Protein AF-A0A933NGF2-F1 (afdb_monomer_lite)

Structure (mmCIF, N/CA/C/O backbone):
data_AF-A0A933NGF2-F1
#
_entry.id   AF-A0A933NGF2-F1
#
loop_
_atom_site.group_PDB
_atom_site.id
_atom_site.type_symbol
_atom_site.label_atom_id
_atom_site.label_alt_id
_atom_site.label_comp_id
_atom_site.label_asym_id
_atom_site.label_entity_id
_atom_site.label_seq_id
_atom_site.pdbx_PDB_ins_code
_atom_site.Cartn_x
_atom_site.Cartn_y
_atom_site.Cartn_z
_atom_site.occupancy
_atom_site.B_iso_or_equiv
_atom_site.auth_seq_id
_atom_site.auth_comp_id
_atom_site.auth_asym_id
_atom_site.auth_atom_id
_atom_site.pdbx_PDB_model_num
ATOM 1 N N . MET A 1 1 ? -11.115 1.674 25.182 1.00 76.12 1 MET A N 1
ATOM 2 C CA . MET A 1 1 ? -12.013 1.273 24.083 1.00 76.12 1 MET A CA 1
ATOM 3 C C . MET A 1 1 ? -11.678 2.181 22.930 1.00 76.12 1 MET A C 1
ATOM 5 O O . MET A 1 1 ? -11.925 3.381 23.039 1.00 76.12 1 MET A O 1
ATOM 9 N N . GLY A 1 2 ? -10.988 1.639 21.933 1.00 92.00 2 GLY A N 1
ATOM 10 C CA . GLY A 1 2 ? -10.568 2.420 20.783 1.00 92.00 2 GLY A CA 1
ATOM 11 C C . GLY A 1 2 ? -11.716 2.719 19.823 1.00 92.00 2 GLY A C 1
ATOM 12 O O . GLY A 1 2 ? -12.845 2.251 19.996 1.00 92.00 2 GLY A O 1
ATOM 13 N N . SER A 1 3 ? -11.439 3.560 18.833 1.00 96.75 3 SER A N 1
ATOM 14 C CA . SER A 1 3 ? -12.417 3.937 17.813 1.00 96.75 3 SER A CA 1
ATOM 15 C C . SER A 1 3 ? -11.746 4.235 16.482 1.00 96.75 3 SER A C 1
ATOM 17 O O . SER A 1 3 ? -10.636 4.764 16.447 1.00 96.75 3 SER A O 1
ATOM 19 N N . VAL A 1 4 ? -12.448 3.936 15.388 1.00 98.06 4 VAL A N 1
ATOM 20 C CA . VAL A 1 4 ? -12.011 4.308 14.042 1.00 98.06 4 VAL A CA 1
ATOM 21 C C . VAL A 1 4 ? -12.396 5.753 13.756 1.00 98.06 4 VAL A C 1
ATOM 23 O O . VAL A 1 4 ? -13.539 6.156 13.978 1.00 98.06 4 VAL A O 1
ATOM 26 N N . ARG A 1 5 ? -11.457 6.510 13.195 1.00 96.62 5 ARG A N 1
ATOM 27 C CA . ARG A 1 5 ? -11.675 7.862 12.687 1.00 96.62 5 ARG A CA 1
ATOM 28 C C . ARG A 1 5 ? -11.092 8.027 11.292 1.00 96.62 5 ARG A C 1
ATOM 30 O O . ARG A 1 5 ? -10.117 7.376 10.932 1.00 96.62 5 ARG A O 1
ATOM 37 N N . GLU A 1 6 ? -11.680 8.931 10.527 1.00 96.69 6 GLU A N 1
ATOM 38 C CA . GLU A 1 6 ? -11.112 9.412 9.269 1.00 96.69 6 GLU A CA 1
ATOM 39 C C . GLU A 1 6 ? -10.030 10.460 9.557 1.00 96.69 6 GLU A C 1
ATOM 41 O O . GLU A 1 6 ? -10.268 11.376 10.344 1.00 96.69 6 GLU A O 1
ATOM 46 N N . ILE A 1 7 ? -8.866 10.318 8.922 1.00 94.25 7 ILE A N 1
ATOM 47 C CA . ILE A 1 7 ? -7.794 11.317 8.910 1.00 94.25 7 ILE A CA 1
ATOM 48 C C . ILE A 1 7 ? -8.146 12.379 7.869 1.00 94.25 7 ILE A C 1
ATOM 50 O O . ILE A 1 7 ? -8.316 12.064 6.690 1.00 94.25 7 ILE A O 1
ATOM 54 N N . ARG A 1 8 ? -8.238 13.638 8.295 1.00 90.12 8 ARG A N 1
ATOM 55 C CA . ARG A 1 8 ? -8.768 14.743 7.480 1.00 90.12 8 ARG A CA 1
ATOM 56 C C . ARG A 1 8 ? -7.700 15.658 6.907 1.00 90.12 8 ARG A C 1
ATOM 58 O O . ARG A 1 8 ? -7.969 16.378 5.946 1.00 90.12 8 ARG A O 1
ATOM 65 N N . ASP A 1 9 ? -6.508 15.660 7.492 1.00 89.94 9 ASP A N 1
ATOM 66 C CA . ASP A 1 9 ? -5.426 16.541 7.074 1.00 89.94 9 ASP A CA 1
ATOM 67 C C . ASP A 1 9 ? -4.030 15.948 7.317 1.00 89.94 9 ASP A C 1
ATOM 69 O O . ASP A 1 9 ? -3.853 14.898 7.941 1.00 89.94 9 ASP A O 1
ATOM 73 N N . LYS A 1 10 ? -3.017 16.648 6.792 1.00 88.81 10 LYS A N 1
ATOM 74 C CA . LYS A 1 10 ? -1.607 16.253 6.891 1.00 88.81 10 LYS A CA 1
ATOM 75 C C . LYS A 1 10 ? -1.091 16.216 8.336 1.00 88.81 10 LYS A C 1
ATOM 77 O O . LYS A 1 10 ? -0.201 15.423 8.617 1.00 88.81 10 LYS A O 1
ATOM 82 N N . ASN A 1 11 ? -1.624 17.031 9.249 1.00 91.50 11 ASN A N 1
ATOM 83 C CA . ASN A 1 11 ? -1.171 17.052 10.645 1.00 91.50 11 ASN A CA 1
ATOM 84 C C . ASN A 1 11 ? -1.693 15.833 11.410 1.00 91.50 11 ASN A C 1
ATOM 86 O O . ASN A 1 11 ? -0.963 15.238 12.203 1.00 91.50 11 ASN A O 1
ATOM 90 N N . GLU A 1 12 ? -2.950 15.456 11.175 1.00 93.50 12 GLU A N 1
ATOM 91 C CA . GLU A 1 12 ? -3.516 14.215 11.703 1.00 93.50 12 GLU A CA 1
ATOM 92 C C . GLU A 1 12 ? -2.765 12.995 11.157 1.00 93.50 12 GLU A C 1
ATOM 94 O O . GLU A 1 12 ? -2.440 12.086 11.925 1.00 93.50 12 GLU A O 1
ATOM 99 N N . LEU A 1 13 ? -2.418 13.008 9.864 1.00 92.19 13 LEU A N 1
ATOM 100 C CA . LEU A 1 13 ? -1.621 11.952 9.243 1.00 92.19 13 LEU A CA 1
ATOM 101 C C . LEU A 1 13 ? -0.219 11.842 9.852 1.00 92.19 13 LEU A C 1
ATOM 103 O O . LEU A 1 13 ? 0.184 10.744 10.226 1.00 92.19 13 LEU A O 1
ATOM 107 N N . ALA A 1 14 ? 0.498 12.962 9.982 1.00 92.88 14 ALA A N 1
ATOM 108 C CA . ALA A 1 14 ? 1.836 13.011 10.574 1.00 92.88 14 ALA A CA 1
ATOM 109 C C . ALA A 1 14 ? 1.836 12.485 12.017 1.00 92.88 14 ALA A C 1
ATOM 111 O O . ALA A 1 14 ? 2.685 11.687 12.407 1.00 92.88 14 ALA A O 1
ATOM 112 N N . ARG A 1 15 ? 0.822 12.854 12.813 1.00 94.44 15 ARG A N 1
ATOM 113 C CA . ARG A 1 15 ? 0.673 12.327 14.177 1.00 94.44 15 ARG A CA 1
ATOM 114 C C . ARG A 1 15 ? 0.478 10.811 14.184 1.00 94.44 15 ARG A C 1
ATOM 116 O O . ARG A 1 15 ? 1.165 10.125 14.933 1.00 94.44 15 ARG A O 1
ATOM 123 N N . ALA A 1 16 ? -0.435 10.301 13.355 1.00 94.88 16 ALA A N 1
ATOM 124 C CA . ALA A 1 16 ? -0.688 8.866 13.266 1.00 94.88 16 ALA A CA 1
ATOM 125 C C . ALA A 1 16 ? 0.563 8.098 12.809 1.00 94.88 16 ALA A C 1
ATOM 127 O O . ALA A 1 16 ? 0.872 7.049 13.367 1.00 94.88 16 ALA A O 1
ATOM 128 N N . LEU A 1 17 ? 1.309 8.648 11.845 1.00 93.06 17 LEU A N 1
ATOM 129 C CA . LEU A 1 17 ? 2.592 8.110 11.397 1.00 93.06 17 LEU A CA 1
ATOM 130 C C . LEU A 1 17 ? 3.610 8.025 12.530 1.00 93.06 17 LEU A C 1
ATOM 132 O O . LEU A 1 17 ? 4.216 6.975 12.716 1.00 93.06 17 LEU A O 1
ATOM 136 N N . GLY A 1 18 ? 3.770 9.095 13.308 1.00 94.19 18 GLY A N 1
ATOM 137 C CA . GLY A 1 18 ? 4.682 9.104 14.450 1.00 94.19 18 GLY A CA 1
ATOM 138 C C . GLY A 1 18 ? 4.334 8.042 15.497 1.00 94.19 18 GLY A C 1
ATOM 139 O O . GLY A 1 18 ? 5.219 7.319 15.955 1.00 94.19 18 GLY A O 1
ATOM 140 N N . ASP A 1 19 ? 3.049 7.904 15.843 1.00 95.81 19 ASP A N 1
ATOM 141 C CA . ASP A 1 19 ? 2.587 6.875 16.783 1.00 95.81 19 ASP A CA 1
ATOM 142 C C . ASP A 1 19 ? 2.855 5.455 16.257 1.00 95.81 19 ASP A C 1
ATOM 144 O O . ASP A 1 19 ? 3.394 4.618 16.982 1.00 95.81 19 ASP A O 1
ATOM 148 N N . LEU A 1 20 ? 2.534 5.189 14.988 1.00 95.00 20 LEU A N 1
ATOM 149 C CA . LEU A 1 20 ? 2.700 3.871 14.371 1.00 95.00 20 LEU A CA 1
ATOM 150 C C . LEU A 1 20 ? 4.171 3.503 14.164 1.00 95.00 20 LEU A C 1
ATOM 152 O O . LEU A 1 20 ? 4.557 2.369 14.429 1.00 95.00 20 LEU A O 1
ATOM 156 N N . ARG A 1 21 ? 5.024 4.452 13.768 1.00 92.50 21 ARG A N 1
ATOM 157 C CA . ARG A 1 21 ? 6.475 4.230 13.653 1.00 92.50 21 ARG A CA 1
ATOM 158 C C . ARG A 1 21 ? 7.079 3.812 14.991 1.00 92.50 21 ARG A C 1
ATOM 160 O O . ARG A 1 21 ? 7.831 2.840 15.042 1.00 92.50 21 ARG A O 1
ATOM 167 N N . ALA A 1 22 ? 6.682 4.478 16.076 1.00 92.94 22 ALA A N 1
ATOM 168 C CA . ALA A 1 22 ? 7.104 4.112 17.424 1.00 92.94 22 ALA A CA 1
ATOM 169 C C . ALA A 1 22 ? 6.548 2.748 17.872 1.00 92.94 22 ALA A C 1
ATOM 171 O O . ALA A 1 22 ? 7.267 1.961 18.479 1.00 92.94 22 ALA A O 1
ATOM 172 N N . ALA A 1 23 ? 5.280 2.452 17.578 1.00 93.88 23 ALA A N 1
ATOM 173 C CA . ALA A 1 23 ? 4.619 1.243 18.069 1.00 93.88 23 ALA A CA 1
ATOM 174 C C . ALA A 1 23 ? 4.942 -0.028 17.264 1.00 93.88 23 ALA A C 1
ATOM 176 O O . ALA A 1 23 ? 4.900 -1.125 17.817 1.00 93.88 23 ALA A O 1
ATOM 177 N N . VAL A 1 24 ? 5.228 0.109 15.967 1.00 94.69 24 VAL A N 1
ATOM 178 C CA . VAL A 1 24 ? 5.304 -1.016 15.022 1.00 94.69 24 VAL A CA 1
ATOM 179 C C . VAL A 1 24 ? 6.730 -1.274 14.543 1.00 94.69 24 VAL A C 1
ATOM 181 O O . VAL A 1 24 ? 7.151 -2.426 14.451 1.00 94.69 24 VAL A O 1
ATOM 184 N N . TYR A 1 25 ? 7.478 -0.214 14.233 1.00 91.44 25 TYR A N 1
ATOM 185 C CA . TYR A 1 25 ? 8.754 -0.323 13.521 1.00 91.44 25 TYR A CA 1
ATOM 186 C C . TYR A 1 25 ? 9.978 -0.052 14.400 1.00 91.44 25 TYR A C 1
ATOM 188 O O . TYR A 1 25 ? 11.102 -0.386 14.020 1.00 91.44 25 TYR A O 1
ATOM 196 N N . GLN A 1 26 ? 9.791 0.529 15.588 1.00 89.50 26 GLN A N 1
ATOM 197 C CA . GLN A 1 26 ? 10.893 0.829 16.494 1.00 89.50 26 GLN A CA 1
ATOM 198 C C . GLN A 1 26 ? 11.655 -0.447 16.882 1.00 89.50 26 GLN A C 1
ATOM 200 O O . GLN A 1 26 ? 11.142 -1.321 17.576 1.00 89.50 26 GLN A O 1
ATOM 205 N N . GLY A 1 27 ? 12.920 -0.525 16.462 1.00 85.81 27 GLY A N 1
ATOM 206 C CA . GLY A 1 27 ? 13.789 -1.671 16.740 1.00 85.81 27 GLY A CA 1
ATOM 207 C C . GLY A 1 27 ? 13.577 -2.874 15.818 1.00 85.81 27 GLY A C 1
ATOM 208 O O . GLY A 1 27 ? 14.213 -3.901 16.050 1.00 85.81 27 GLY A O 1
ATOM 209 N N . LEU A 1 28 ? 12.741 -2.758 14.777 1.00 88.94 28 LEU A N 1
ATOM 210 C CA . LEU A 1 28 ? 12.580 -3.795 13.761 1.00 88.94 28 LEU A CA 1
ATOM 211 C C . LEU A 1 28 ? 13.901 -3.960 12.980 1.00 88.94 28 LEU A C 1
ATOM 213 O O . LEU A 1 28 ? 14.345 -3.006 12.332 1.00 88.94 28 LEU A O 1
ATOM 217 N N . PRO A 1 29 ? 14.561 -5.134 13.030 1.00 86.94 29 PRO A N 1
ATOM 218 C CA . PRO A 1 29 ? 15.794 -5.359 12.281 1.00 86.94 29 PRO A CA 1
ATOM 219 C C . PRO A 1 29 ? 15.577 -5.162 10.778 1.00 86.94 29 PRO A C 1
ATOM 221 O O . PRO A 1 29 ? 14.522 -5.510 10.265 1.00 86.94 29 PRO A O 1
ATOM 224 N N . GLY A 1 30 ? 16.562 -4.597 10.074 1.00 83.00 30 GLY A N 1
ATOM 225 C CA . GLY A 1 30 ? 16.526 -4.423 8.611 1.00 83.00 30 GLY A CA 1
ATOM 226 C C . GLY A 1 30 ? 15.587 -3.326 8.090 1.00 83.00 30 GLY A C 1
ATOM 227 O O . GLY A 1 30 ? 15.678 -2.963 6.911 1.00 83.00 30 GLY A O 1
ATOM 228 N N . TRP A 1 31 ? 14.736 -2.764 8.951 1.00 86.12 31 TRP A N 1
ATOM 229 C CA . TRP A 1 31 ? 13.880 -1.639 8.608 1.00 86.12 31 TRP A CA 1
ATOM 230 C C . TRP A 1 31 ? 14.638 -0.316 8.689 1.00 86.12 31 TRP A C 1
ATOM 232 O O . TRP A 1 31 ? 15.358 -0.032 9.651 1.00 86.12 31 TRP A O 1
ATOM 242 N N . HIS A 1 32 ? 14.438 0.507 7.666 1.00 83.19 32 HIS A N 1
ATOM 243 C CA . HIS A 1 32 ? 14.945 1.866 7.601 1.00 83.19 32 HIS A CA 1
ATOM 244 C C . HIS A 1 32 ? 13.767 2.814 7.428 1.00 83.19 32 HIS A C 1
ATOM 246 O O . HIS A 1 32 ? 12.985 2.667 6.491 1.00 83.19 32 HIS A O 1
ATOM 252 N N . GLU A 1 33 ? 13.648 3.781 8.335 1.00 82.19 33 GLU A N 1
ATOM 253 C CA . GLU A 1 33 ? 12.556 4.747 8.305 1.00 82.19 33 GLU A CA 1
ATOM 254 C C . GLU A 1 33 ? 12.615 5.588 7.020 1.00 82.19 33 GLU A C 1
ATOM 256 O O . GLU A 1 33 ? 13.608 6.296 6.804 1.00 82.19 33 GLU A O 1
ATOM 261 N N . PRO A 1 34 ? 11.579 5.545 6.161 1.00 78.56 34 PRO A N 1
ATOM 262 C CA . PRO A 1 34 ? 11.530 6.418 5.005 1.00 78.56 34 PRO A CA 1
ATOM 263 C C . PRO A 1 34 ? 11.304 7.868 5.461 1.00 78.56 34 PRO A C 1
ATOM 265 O O . PRO A 1 34 ? 10.579 8.113 6.438 1.00 78.56 34 PRO A O 1
ATOM 268 N N . PRO A 1 35 ? 11.863 8.858 4.742 1.00 82.19 35 PRO A N 1
ATOM 269 C CA . PRO A 1 35 ? 11.578 10.258 5.016 1.00 82.19 35 PRO A CA 1
ATOM 270 C C . PRO A 1 35 ? 10.072 10.529 5.072 1.00 82.19 35 PRO A C 1
ATOM 272 O O . PRO A 1 35 ? 9.343 10.200 4.142 1.00 82.19 35 PRO A O 1
ATOM 275 N N . GLU A 1 36 ? 9.605 11.151 6.157 1.00 81.56 36 GLU A N 1
ATOM 276 C CA . GLU A 1 36 ? 8.173 11.379 6.414 1.00 81.56 36 GLU A CA 1
ATOM 277 C C . GLU A 1 36 ? 7.467 12.116 5.264 1.00 81.56 36 GLU A C 1
ATOM 279 O O . GLU A 1 36 ? 6.333 11.791 4.908 1.00 81.56 36 GLU A O 1
ATOM 284 N N . PHE A 1 37 ? 8.163 13.061 4.621 1.00 80.75 37 PHE A N 1
ATOM 285 C CA . PHE A 1 37 ? 7.617 13.822 3.498 1.00 80.75 37 PHE A CA 1
ATOM 286 C C . PHE A 1 37 ? 7.195 12.932 2.318 1.00 80.75 37 PHE A C 1
ATOM 288 O O . PHE A 1 37 ? 6.233 13.275 1.640 1.00 80.75 37 PHE A O 1
ATOM 295 N N . LEU A 1 38 ? 7.838 11.773 2.102 1.00 78.69 38 LEU A N 1
ATOM 296 C CA . LEU A 1 38 ? 7.459 10.853 1.022 1.00 78.69 38 LEU A CA 1
ATOM 297 C C . LEU A 1 38 ? 6.030 10.338 1.189 1.00 78.69 38 LEU A C 1
ATOM 299 O O . LEU A 1 38 ? 5.347 10.116 0.195 1.00 78.69 38 LEU A O 1
ATOM 303 N N . GLU A 1 39 ? 5.569 10.161 2.426 1.00 78.88 39 GLU A N 1
ATOM 304 C CA . GLU A 1 39 ? 4.204 9.723 2.712 1.00 78.88 39 GLU A CA 1
ATOM 305 C C . GLU A 1 39 ? 3.233 10.907 2.793 1.00 78.88 39 GLU A C 1
ATOM 307 O O . GLU A 1 39 ? 2.125 10.846 2.256 1.00 78.88 39 GLU A O 1
ATOM 312 N N . LEU A 1 40 ? 3.647 12.012 3.425 1.00 82.62 40 LEU A N 1
ATOM 313 C CA . LEU A 1 40 ? 2.798 13.195 3.596 1.00 82.62 40 LEU A CA 1
ATOM 314 C C . LEU A 1 40 ? 2.499 13.919 2.278 1.00 82.62 40 LEU A C 1
ATOM 316 O O . LEU A 1 40 ? 1.379 14.405 2.094 1.00 82.62 40 LEU A O 1
ATOM 320 N N . ASP A 1 41 ? 3.460 14.002 1.357 1.00 78.81 41 ASP A N 1
ATOM 321 C CA . ASP A 1 41 ? 3.259 14.662 0.062 1.00 78.81 41 ASP A CA 1
ATOM 322 C C . ASP A 1 41 ? 2.275 13.890 -0.815 1.00 78.81 41 ASP A C 1
ATOM 324 O O . ASP A 1 41 ? 1.474 14.495 -1.525 1.00 78.81 41 ASP A O 1
ATOM 328 N N . ARG A 1 42 ? 2.236 12.562 -0.681 1.00 71.75 42 ARG A N 1
ATOM 329 C CA . ARG A 1 42 ? 1.304 11.699 -1.419 1.00 71.75 42 ARG A CA 1
ATOM 330 C C . ARG A 1 42 ? -0.124 11.751 -0.894 1.00 71.75 42 ARG A C 1
ATOM 332 O O . ARG A 1 42 ? -1.057 11.437 -1.628 1.00 71.75 42 ARG A O 1
ATOM 339 N N . PHE A 1 43 ? -0.317 12.185 0.349 1.00 73.31 43 PHE A N 1
ATOM 340 C CA . PHE A 1 43 ? -1.643 12.513 0.876 1.00 73.31 43 PHE A CA 1
ATOM 341 C C . PHE A 1 43 ? -2.191 13.828 0.291 1.00 73.31 43 PHE A C 1
ATOM 343 O O . PHE A 1 43 ? -3.382 14.119 0.403 1.00 73.31 43 PHE A O 1
ATOM 350 N N . ASP A 1 44 ? -1.345 14.639 -0.354 1.00 70.12 44 ASP A N 1
ATOM 351 C CA . ASP A 1 44 ? -1.773 15.869 -1.009 1.00 70.12 44 ASP A CA 1
ATOM 352 C C . ASP A 1 44 ? -2.449 15.592 -2.355 1.00 70.12 44 ASP A C 1
ATOM 354 O O . ASP A 1 44 ? -1.812 15.529 -3.411 1.00 70.12 44 ASP A O 1
ATOM 358 N N . LEU A 1 45 ? -3.781 15.513 -2.317 1.00 57.06 45 LEU A N 1
ATOM 359 C CA . LEU A 1 45 ? -4.636 15.350 -3.496 1.00 57.06 45 LEU A CA 1
ATOM 360 C C . LEU A 1 45 ? -4.381 16.396 -4.600 1.00 57.06 45 LEU A C 1
ATOM 362 O O . LEU A 1 45 ? -4.810 16.187 -5.732 1.00 57.06 45 LEU A O 1
ATOM 366 N N . LYS A 1 46 ? -3.748 17.539 -4.290 1.00 57.28 46 LYS A N 1
ATOM 367 C CA . LYS A 1 46 ? -3.494 18.607 -5.271 1.00 57.28 46 LYS A CA 1
ATOM 368 C C . LYS A 1 46 ? -2.214 18.417 -6.078 1.00 57.28 46 LYS A C 1
ATOM 370 O O . LYS A 1 46 ? -2.124 18.988 -7.161 1.00 57.28 46 LYS A O 1
ATOM 375 N N . HIS A 1 47 ? -1.234 17.686 -5.554 1.00 65.00 47 HIS A N 1
ATOM 376 C CA . HIS A 1 47 ? 0.100 17.606 -6.157 1.00 65.00 47 HIS A CA 1
ATOM 377 C C . HIS A 1 47 ? 0.414 16.227 -6.733 1.00 65.00 47 HIS A C 1
ATOM 379 O O . HIS A 1 47 ? 1.188 16.144 -7.684 1.00 65.00 47 HIS A O 1
ATOM 385 N N . GLU A 1 48 ? -0.208 15.170 -6.210 1.00 73.94 48 GLU A N 1
ATOM 386 C CA . GLU A 1 48 ? 0.050 13.801 -6.643 1.00 73.94 48 GLU A CA 1
ATOM 387 C C . GLU A 1 48 ? -0.902 13.382 -7.793 1.00 73.94 48 GLU A C 1
ATOM 389 O O . GLU A 1 48 ? -2.114 13.258 -7.568 1.00 73.94 48 GLU A O 1
ATOM 394 N N . PRO A 1 49 ? -0.393 13.152 -9.028 1.00 77.75 49 PRO A N 1
ATOM 395 C CA . PRO A 1 49 ? -1.220 12.874 -10.211 1.00 77.75 49 PRO A CA 1
ATOM 396 C C . PRO A 1 49 ? -2.128 11.652 -10.078 1.00 77.75 49 PRO A C 1
ATOM 398 O O . PRO A 1 49 ? -3.167 11.580 -10.738 1.00 77.75 49 PRO A O 1
ATOM 401 N N . PHE A 1 50 ? -1.771 10.693 -9.217 1.00 80.44 50 PHE A N 1
ATOM 402 C CA . PHE A 1 50 ? -2.605 9.529 -8.920 1.00 80.44 50 PHE A CA 1
ATOM 403 C C . PHE A 1 50 ? -4.063 9.909 -8.589 1.00 80.44 50 PHE A C 1
ATOM 405 O O . PHE A 1 50 ? -5.004 9.270 -9.077 1.00 80.44 50 PHE A O 1
ATOM 412 N N . TRP A 1 51 ? -4.261 10.993 -7.833 1.00 84.25 51 TRP A N 1
ATOM 413 C CA . TRP A 1 51 ? -5.572 11.449 -7.363 1.00 84.25 51 TRP A CA 1
ATOM 414 C C . TRP A 1 51 ? -6.402 12.197 -8.408 1.00 84.25 51 TRP A C 1
ATOM 416 O O . TRP A 1 51 ? -7.574 12.490 -8.163 1.00 84.25 51 TRP A O 1
ATOM 426 N N . GLU A 1 52 ? -5.862 12.482 -9.595 1.00 85.00 52 GLU A N 1
ATOM 427 C CA . GLU A 1 52 ? -6.654 13.055 -10.689 1.00 85.00 52 GLU A CA 1
ATOM 428 C C . GLU A 1 52 ? -7.801 12.096 -11.057 1.00 85.00 52 GLU A C 1
ATOM 430 O O . GLU A 1 52 ? -8.968 12.500 -11.101 1.00 85.00 52 GLU A O 1
ATOM 435 N N . ASN A 1 53 ? -7.488 10.800 -11.167 1.00 87.19 53 ASN A N 1
ATOM 436 C CA . ASN A 1 53 ? -8.419 9.747 -11.588 1.00 87.19 53 ASN A CA 1
ATOM 437 C C . ASN A 1 53 ? -8.921 8.847 -10.445 1.00 87.19 53 ASN A C 1
ATOM 439 O O . ASN A 1 53 ? -9.794 8.006 -10.669 1.00 87.19 53 ASN A O 1
ATOM 443 N N . HIS A 1 54 ? -8.411 9.033 -9.228 1.00 90.69 54 HIS A N 1
ATOM 444 C CA . HIS A 1 54 ? -8.776 8.244 -8.050 1.00 90.69 54 HIS A CA 1
ATOM 445 C C . HIS A 1 54 ? -9.302 9.128 -6.925 1.00 90.69 54 HIS A C 1
ATOM 447 O O . HIS A 1 54 ? -8.946 10.298 -6.810 1.00 90.69 54 HIS A O 1
ATOM 453 N N . GLU A 1 55 ? -10.148 8.561 -6.080 1.00 91.56 55 GLU A N 1
ATOM 454 C CA . GLU A 1 55 ? -10.499 9.127 -4.781 1.00 91.56 55 GLU A CA 1
ATOM 455 C C . GLU A 1 55 ? -10.093 8.147 -3.684 1.00 91.56 55 GLU A C 1
ATOM 457 O O . GLU A 1 55 ? -10.004 6.939 -3.923 1.00 91.56 55 GLU A O 1
ATOM 462 N N . GLY A 1 56 ? -9.831 8.663 -2.488 1.00 92.56 56 GLY A N 1
ATOM 463 C CA . GLY A 1 56 ? -9.393 7.852 -1.366 1.00 92.56 56 GLY A CA 1
ATOM 464 C C . GLY A 1 56 ? -9.683 8.496 -0.025 1.00 92.56 56 GLY A C 1
ATOM 465 O O . GLY A 1 56 ? -10.026 9.674 0.062 1.00 92.56 56 GLY A O 1
ATOM 466 N N . VAL A 1 57 ? -9.551 7.684 1.014 1.00 94.12 57 VAL A N 1
ATOM 467 C CA . VAL A 1 57 ? -9.730 8.059 2.413 1.00 94.12 57 VAL A CA 1
ATOM 468 C C . VAL A 1 57 ? -8.704 7.313 3.252 1.00 94.12 57 VAL A C 1
ATOM 470 O O . VAL A 1 57 ? -8.398 6.154 2.968 1.00 94.12 57 VAL A O 1
ATOM 473 N N . THR A 1 58 ? -8.198 7.949 4.303 1.00 95.38 58 THR A N 1
ATOM 474 C CA . THR A 1 58 ? -7.366 7.272 5.298 1.00 95.38 58 THR A CA 1
ATOM 475 C C . THR A 1 58 ? -8.129 7.166 6.606 1.00 95.38 58 THR A C 1
ATOM 477 O O . THR A 1 58 ? -8.647 8.158 7.114 1.00 95.38 58 THR A O 1
ATOM 480 N N . PHE A 1 59 ? -8.183 5.963 7.164 1.00 97.88 59 PHE A N 1
ATOM 481 C CA . PHE A 1 59 ? -8.734 5.693 8.485 1.00 97.88 59 PHE A CA 1
ATOM 482 C C . PHE A 1 59 ? -7.611 5.376 9.463 1.00 97.88 59 PHE A C 1
ATOM 484 O O . PHE A 1 59 ? -6.641 4.723 9.088 1.00 97.88 59 PHE A O 1
ATOM 491 N N . ALA A 1 60 ? -7.775 5.782 10.719 1.00 98.25 60 ALA A N 1
ATOM 492 C CA . ALA A 1 60 ? -6.943 5.355 11.835 1.00 98.25 60 ALA A CA 1
ATOM 493 C C . ALA A 1 60 ? -7.821 4.764 12.937 1.00 98.25 60 ALA A C 1
ATOM 495 O O . ALA A 1 60 ? -8.908 5.281 13.201 1.00 98.25 60 ALA A O 1
ATOM 496 N N . PHE A 1 61 ? -7.347 3.715 13.599 1.00 98.50 61 PHE A N 1
ATOM 497 C CA . PHE A 1 61 ? -7.899 3.277 14.872 1.00 98.50 61 PHE A CA 1
ATOM 498 C C . PHE A 1 61 ? -7.083 3.911 15.989 1.00 98.50 61 PHE A C 1
ATOM 500 O O . PHE A 1 61 ? -5.859 3.774 16.023 1.00 98.50 61 PHE A O 1
ATOM 507 N N . GLU A 1 62 ? -7.764 4.624 16.878 1.00 97.19 62 GLU A N 1
ATOM 508 C CA . GLU A 1 62 ? -7.131 5.277 18.012 1.00 97.19 62 GLU A CA 1
ATOM 509 C C . GLU A 1 62 ? -7.531 4.635 19.322 1.00 97.19 62 GLU A C 1
ATOM 511 O O . GLU A 1 62 ? -8.720 4.488 19.614 1.00 97.19 62 GLU A O 1
ATOM 516 N N . GLU A 1 63 ? -6.534 4.362 20.153 1.00 94.44 63 GLU A N 1
ATOM 517 C CA . GLU A 1 63 ? -6.723 3.978 21.538 1.00 94.44 63 GLU A CA 1
ATOM 518 C C . GLU A 1 63 ? -5.869 4.868 22.446 1.00 94.44 63 GLU A C 1
ATOM 520 O O . GLU A 1 63 ? -4.702 5.138 22.176 1.00 94.44 63 GLU A O 1
ATOM 525 N N . ASN A 1 64 ? -6.471 5.377 23.527 1.00 91.94 64 ASN A N 1
ATOM 526 C CA . ASN A 1 64 ? -5.808 6.271 24.486 1.00 91.94 64 ASN A CA 1
ATOM 527 C C . ASN A 1 64 ? -5.141 7.502 23.833 1.00 91.94 64 ASN A C 1
ATOM 529 O O . ASN A 1 64 ? -4.113 7.988 24.303 1.00 91.94 64 ASN A O 1
ATOM 533 N N . GLY A 1 65 ? -5.741 8.014 22.752 1.00 91.38 65 GLY A N 1
ATOM 534 C CA . GLY A 1 65 ? -5.257 9.187 22.020 1.00 91.38 65 GLY A CA 1
ATOM 535 C C . GLY A 1 65 ? -4.052 8.931 21.111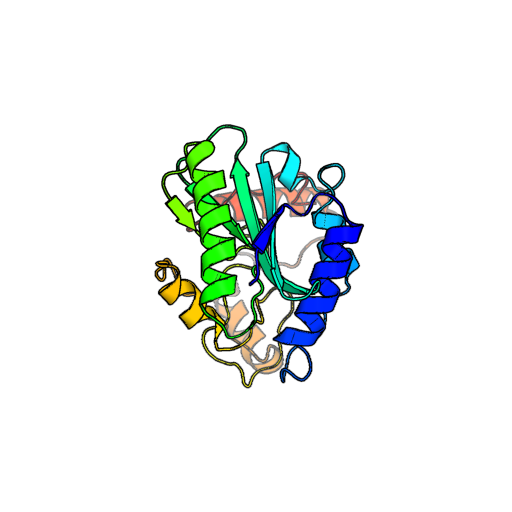 1.00 91.38 65 GLY A C 1
ATOM 536 O O . GLY A 1 65 ? -3.444 9.903 20.667 1.00 91.38 65 GLY A O 1
ATOM 537 N N . ARG A 1 66 ? -3.706 7.664 20.852 1.00 95.81 66 ARG A N 1
ATOM 538 C CA . ARG A 1 66 ? -2.643 7.256 19.925 1.00 95.81 66 ARG A CA 1
ATOM 539 C C . ARG A 1 66 ? -3.192 6.368 18.824 1.00 95.81 66 ARG A C 1
ATOM 541 O O . ARG A 1 66 ? -4.059 5.534 19.085 1.00 95.81 66 ARG A O 1
ATOM 548 N N . ALA A 1 67 ? -2.662 6.514 17.615 1.00 97.75 67 ALA A N 1
ATOM 549 C CA . ALA A 1 67 ? -2.990 5.606 16.522 1.00 97.75 67 ALA A CA 1
ATOM 550 C C . ALA A 1 67 ? -2.312 4.242 16.731 1.00 97.75 67 ALA A C 1
ATOM 552 O O . ALA A 1 67 ? -1.101 4.174 16.932 1.00 97.75 67 ALA A O 1
ATOM 553 N N . THR A 1 68 ? -3.084 3.156 16.664 1.00 97.88 68 THR A N 1
ATOM 554 C CA . THR A 1 68 ? -2.566 1.775 16.747 1.00 97.88 68 THR A CA 1
ATOM 555 C C . THR A 1 68 ? -2.791 0.975 15.467 1.00 97.88 68 THR A C 1
ATOM 557 O O . THR A 1 68 ? -2.155 -0.058 15.279 1.00 97.88 68 THR A O 1
ATOM 560 N N . ALA A 1 69 ? -3.621 1.477 14.551 1.00 98.25 69 ALA A N 1
ATOM 561 C CA . ALA A 1 69 ? -3.665 1.022 13.167 1.00 98.25 69 ALA A CA 1
ATOM 562 C C . ALA A 1 69 ? -4.060 2.158 12.218 1.00 98.25 69 ALA A C 1
ATOM 564 O O . ALA A 1 69 ? -4.750 3.096 12.626 1.00 98.25 69 ALA A O 1
ATOM 565 N N . ARG A 1 70 ? -3.688 2.056 10.940 1.00 96.81 70 ARG A N 1
ATOM 566 C CA . ARG A 1 70 ? -4.248 2.869 9.856 1.00 96.81 70 ARG A CA 1
ATOM 567 C C . ARG A 1 70 ? -4.415 2.064 8.574 1.00 96.81 70 ARG A C 1
ATOM 569 O O . ARG A 1 70 ? -3.751 1.054 8.364 1.00 96.81 70 ARG A O 1
ATOM 576 N N . VAL A 1 71 ? -5.254 2.574 7.681 1.00 97.38 71 VAL A N 1
ATOM 577 C CA . VAL A 1 71 ? -5.318 2.120 6.291 1.00 97.38 71 VAL A CA 1
ATOM 578 C C . VAL A 1 71 ? -5.777 3.251 5.382 1.00 97.38 71 VAL A C 1
ATOM 580 O O . VAL A 1 71 ? -6.656 4.029 5.754 1.00 97.38 71 VAL A O 1
ATOM 583 N N . THR A 1 72 ? -5.238 3.311 4.171 1.00 95.12 72 THR A N 1
ATOM 584 C CA . THR A 1 72 ? -5.775 4.143 3.093 1.00 95.12 72 THR A CA 1
ATOM 585 C C . THR A 1 72 ? -6.566 3.271 2.126 1.00 95.12 72 THR A C 1
ATOM 587 O O . THR A 1 72 ? -6.030 2.314 1.573 1.00 95.12 72 THR A O 1
ATOM 590 N N . ALA A 1 73 ? -7.838 3.595 1.908 1.00 96.19 73 ALA A N 1
ATOM 591 C CA . ALA A 1 73 ? -8.695 2.973 0.902 1.00 96.19 73 ALA A CA 1
ATOM 592 C C . ALA A 1 73 ? -8.845 3.907 -0.298 1.00 96.19 73 ALA A C 1
ATOM 594 O O . ALA A 1 73 ? -8.980 5.115 -0.116 1.00 96.19 73 ALA A O 1
ATOM 595 N N . PHE A 1 74 ? -8.830 3.370 -1.516 1.00 94.31 74 PHE A N 1
ATOM 596 C CA . PHE A 1 74 ? -8.946 4.175 -2.729 1.00 94.31 74 PHE A CA 1
ATOM 597 C C . PHE A 1 74 ? -9.516 3.390 -3.914 1.00 94.31 74 PHE A C 1
ATOM 599 O O . PHE A 1 74 ? -9.365 2.171 -4.025 1.00 94.31 74 PHE A O 1
ATOM 606 N N . CYS A 1 75 ? -10.183 4.095 -4.825 1.00 94.81 75 CYS A N 1
ATOM 607 C CA . CYS A 1 75 ? -10.762 3.527 -6.043 1.00 94.81 75 CYS A CA 1
ATOM 608 C C . CYS A 1 75 ? -10.812 4.560 -7.178 1.00 94.81 75 CYS A C 1
ATOM 610 O O . CYS A 1 75 ? -10.622 5.757 -6.965 1.00 94.81 75 CYS A O 1
ATOM 612 N N . ALA A 1 76 ? -11.051 4.093 -8.406 1.00 92.94 76 ALA A N 1
ATOM 613 C CA . ALA A 1 76 ? -11.152 4.969 -9.570 1.00 92.94 76 ALA A CA 1
ATOM 614 C C . ALA A 1 76 ? -12.452 5.793 -9.525 1.00 92.94 76 ALA A C 1
ATOM 616 O O . ALA A 1 76 ? -13.528 5.232 -9.315 1.00 92.94 76 ALA A O 1
ATOM 617 N N . LYS A 1 77 ? -12.375 7.101 -9.808 1.00 91.56 77 LYS A N 1
ATOM 618 C CA . LYS A 1 77 ? -13.545 8.007 -9.850 1.00 91.56 77 LYS A CA 1
ATOM 619 C C . LYS A 1 77 ? -14.550 7.641 -10.942 1.00 91.56 77 LYS A C 1
ATOM 621 O O . LYS A 1 77 ? -15.736 7.917 -10.810 1.00 91.56 77 LYS A O 1
ATOM 626 N N . ALA A 1 78 ? -14.081 7.014 -12.021 1.00 91.06 78 ALA A N 1
ATOM 627 C CA . ALA A 1 78 ? -14.935 6.524 -13.103 1.00 91.06 78 ALA A CA 1
ATOM 628 C C . ALA A 1 78 ? -15.815 5.322 -12.691 1.00 91.06 78 ALA A C 1
ATOM 630 O O . ALA A 1 78 ? -16.652 4.884 -13.478 1.00 91.06 78 ALA A O 1
ATOM 631 N N . GLY A 1 79 ? -15.636 4.799 -11.472 1.00 90.06 79 GLY A N 1
ATOM 632 C CA . GLY A 1 79 ? -16.264 3.575 -10.993 1.00 90.06 79 GLY A CA 1
ATOM 633 C C . GLY A 1 79 ? -15.438 2.337 -11.342 1.00 90.06 79 GLY A C 1
ATOM 634 O O . GLY A 1 79 ? -14.833 2.238 -12.408 1.00 90.06 79 GLY A O 1
ATOM 635 N N . SER A 1 80 ? -15.390 1.382 -10.416 1.00 91.12 80 SER A N 1
ATOM 636 C CA . SER A 1 80 ? -14.668 0.118 -10.575 1.00 91.12 80 SER A CA 1
ATOM 637 C C . SER A 1 80 ? -15.262 -0.930 -9.639 1.00 91.12 80 SER A C 1
ATOM 639 O O . SER A 1 80 ? -15.555 -0.632 -8.482 1.00 91.12 80 SER A O 1
ATOM 641 N N . GLU A 1 81 ? -15.387 -2.178 -10.099 1.00 94.56 81 GLU A N 1
ATOM 642 C CA . GLU A 1 81 ? -15.721 -3.289 -9.197 1.00 94.56 81 GLU A CA 1
ATOM 643 C C . GLU A 1 81 ? -14.585 -3.588 -8.206 1.00 94.56 81 GLU A C 1
ATOM 645 O O . GLU A 1 81 ? -14.827 -4.178 -7.152 1.00 94.56 81 GLU A O 1
ATOM 650 N N . LEU A 1 82 ? -13.355 -3.179 -8.525 1.00 94.12 82 LEU A N 1
ATOM 651 C CA . LEU A 1 82 ? -12.182 -3.325 -7.674 1.00 94.12 82 LEU A CA 1
ATOM 652 C C . LEU A 1 82 ? -11.860 -2.009 -6.963 1.00 94.12 82 LEU A C 1
ATOM 654 O O . LEU A 1 82 ? -11.526 -1.010 -7.605 1.00 94.12 82 LEU A O 1
ATOM 658 N N . GLY A 1 83 ? -11.910 -2.056 -5.638 1.00 96.25 83 GLY A N 1
ATOM 659 C CA . GLY A 1 83 ? -11.301 -1.094 -4.736 1.00 96.25 83 GLY A CA 1
ATOM 660 C C . GLY A 1 83 ? -9.940 -1.586 -4.256 1.00 96.25 83 GLY A C 1
ATOM 661 O O . GLY A 1 83 ? -9.665 -2.788 -4.260 1.00 96.25 83 GLY A O 1
ATOM 662 N N . ARG A 1 84 ? -9.083 -0.666 -3.827 1.00 95.81 84 ARG A N 1
ATOM 663 C CA . ARG A 1 84 ? -7.765 -0.993 -3.287 1.00 95.81 84 ARG A CA 1
ATOM 664 C C . ARG A 1 84 ? -7.594 -0.442 -1.884 1.00 95.81 84 ARG A C 1
ATOM 666 O O . ARG A 1 84 ? -8.237 0.538 -1.508 1.00 95.81 84 ARG A O 1
ATOM 673 N N . PHE A 1 85 ? -6.718 -1.085 -1.127 1.00 96.50 85 PHE A N 1
ATOM 674 C CA . PHE A 1 85 ? -6.229 -0.562 0.138 1.00 96.50 85 PHE A CA 1
ATOM 675 C C . PHE A 1 85 ? -4.706 -0.584 0.174 1.00 96.50 85 PHE A C 1
ATOM 677 O O . PHE A 1 85 ? -4.054 -1.326 -0.562 1.00 96.50 85 PHE A O 1
ATOM 684 N N . GLY A 1 86 ? -4.144 0.257 1.025 1.00 94.06 86 GLY A N 1
ATOM 685 C CA . GLY A 1 86 ? -2.733 0.575 1.031 1.00 94.06 86 GLY A CA 1
ATOM 686 C C . GLY A 1 86 ? -2.313 1.322 2.276 1.00 94.06 86 GLY A C 1
ATOM 687 O O . GLY A 1 86 ? -3.160 1.632 3.116 1.00 94.06 86 GLY A O 1
ATOM 688 N N . LEU A 1 87 ? -1.010 1.603 2.377 1.00 90.88 87 LEU A N 1
ATOM 689 C CA . LEU A 1 87 ? -0.421 2.331 3.512 1.00 90.88 87 LEU A CA 1
ATOM 690 C C . LEU A 1 87 ? -0.925 1.793 4.861 1.00 90.88 87 LEU A C 1
ATOM 692 O O . LEU A 1 87 ? -1.284 2.550 5.766 1.00 90.88 87 LEU A O 1
ATOM 696 N N . PHE A 1 88 ? -1.061 0.468 4.919 1.00 95.12 88 PHE A N 1
ATOM 697 C CA . PHE A 1 88 ? -1.631 -0.236 6.049 1.00 95.12 88 PHE A CA 1
ATOM 698 C C . PHE A 1 88 ? -0.565 -0.377 7.118 1.00 95.12 88 PHE A C 1
ATOM 700 O O . PHE A 1 88 ? 0.497 -0.932 6.848 1.00 95.12 88 PHE A O 1
ATOM 707 N N . ASP A 1 89 ? -0.895 0.067 8.324 1.00 95.88 89 ASP A N 1
ATOM 708 C CA . ASP A 1 89 ? -0.060 -0.140 9.491 1.00 95.88 89 ASP A CA 1
ATOM 709 C C . ASP A 1 89 ? -0.896 -0.621 10.663 1.00 95.88 89 ASP A C 1
ATOM 711 O O . ASP A 1 89 ? -2.027 -0.170 10.834 1.00 95.88 89 ASP A O 1
ATOM 715 N N . SER A 1 90 ? -0.360 -1.527 11.477 1.00 97.69 90 SER A N 1
ATOM 716 C CA . SER A 1 90 ? -1.046 -1.992 12.681 1.00 97.69 90 SER A CA 1
ATOM 717 C C . SER A 1 90 ? -0.077 -2.598 13.684 1.00 97.69 90 SER A C 1
ATOM 719 O O . SER A 1 90 ? 0.825 -3.362 13.328 1.00 97.69 90 SER A O 1
ATOM 721 N N . VAL A 1 91 ? -0.322 -2.327 14.964 1.00 97.38 91 VAL A N 1
ATOM 722 C CA . VAL A 1 91 ? 0.233 -3.138 16.055 1.00 97.38 91 VAL A CA 1
ATOM 723 C C . VAL A 1 91 ? -0.198 -4.601 15.902 1.00 97.38 91 VAL A C 1
ATOM 725 O O . VAL A 1 91 ? -1.166 -4.885 15.191 1.00 97.38 91 VAL A O 1
ATOM 728 N N . ASP A 1 92 ? 0.518 -5.521 16.553 1.00 97.12 92 ASP A N 1
ATOM 729 C CA . ASP A 1 92 ? 0.212 -6.962 16.568 1.00 97.12 92 ASP A CA 1
ATOM 730 C C . ASP A 1 92 ? -1.031 -7.274 17.424 1.00 97.12 92 ASP A C 1
ATOM 732 O O . ASP A 1 92 ? -0.970 -7.914 18.471 1.00 97.12 92 ASP A O 1
ATOM 736 N N . ASP A 1 93 ? -2.168 -6.728 16.992 1.00 97.38 93 ASP A N 1
ATOM 737 C CA . ASP A 1 93 ? -3.493 -6.922 17.563 1.00 97.38 93 ASP A CA 1
ATOM 738 C C . ASP A 1 93 ? -4.525 -7.006 16.418 1.00 97.38 93 ASP A C 1
ATOM 740 O O . ASP A 1 93 ? -4.636 -6.079 15.602 1.00 97.38 93 ASP A O 1
ATOM 744 N N . PRO A 1 94 ? -5.299 -8.104 16.319 1.00 97.69 94 PRO A N 1
ATOM 745 C CA . PRO A 1 94 ? -6.349 -8.246 15.316 1.00 97.69 94 PRO A CA 1
ATOM 746 C C . PRO A 1 94 ? -7.463 -7.193 15.383 1.00 97.69 94 PRO A C 1
ATOM 748 O O . PRO A 1 94 ? -8.117 -6.959 14.363 1.00 97.69 94 PRO A O 1
ATOM 751 N N . GLU A 1 95 ? -7.742 -6.596 16.545 1.00 97.56 95 GLU A N 1
ATOM 752 C CA . GLU A 1 95 ? -8.887 -5.694 16.724 1.00 97.56 95 GLU A CA 1
ATOM 753 C C . GLU A 1 95 ? -8.718 -4.354 15.979 1.00 97.56 95 GLU A C 1
ATOM 755 O O . GLU A 1 95 ? -9.559 -4.076 15.110 1.00 97.56 95 GLU A O 1
ATOM 760 N N . PRO A 1 96 ? -7.627 -3.583 16.172 1.00 98.00 96 PRO A N 1
ATOM 761 C CA . PRO A 1 96 ? -7.358 -2.372 15.396 1.00 98.00 96 PRO A CA 1
ATOM 762 C C . PRO A 1 96 ? -7.297 -2.630 13.886 1.00 98.00 96 PRO A C 1
ATOM 764 O O . PRO A 1 96 ? -7.919 -1.902 13.106 1.00 98.00 96 PRO A O 1
ATOM 767 N N . ALA A 1 97 ? -6.607 -3.700 13.469 1.00 98.31 97 ALA A N 1
ATOM 768 C CA . ALA A 1 97 ? -6.466 -4.078 12.063 1.00 98.31 97 ALA A CA 1
ATOM 769 C C . ALA A 1 97 ? -7.827 -4.352 11.408 1.00 98.31 97 ALA A C 1
ATOM 771 O O . ALA A 1 97 ? -8.156 -3.787 10.361 1.00 98.31 97 ALA A O 1
ATOM 772 N N . ARG A 1 98 ? -8.659 -5.183 12.051 1.00 98.38 98 ARG A N 1
ATOM 773 C CA . ARG A 1 98 ? -10.011 -5.498 11.573 1.00 98.38 98 ARG A CA 1
ATOM 774 C C . ARG A 1 98 ? -10.886 -4.251 11.513 1.00 98.38 98 ARG A C 1
ATOM 776 O O . ARG A 1 98 ? -11.668 -4.111 10.574 1.00 98.38 98 ARG A O 1
ATOM 783 N N . ALA A 1 99 ? -10.767 -3.356 12.490 1.00 98.44 99 ALA A N 1
ATOM 784 C CA . ALA A 1 99 ? -11.571 -2.146 12.554 1.00 98.44 99 ALA A CA 1
ATOM 785 C C . ALA A 1 99 ? -11.273 -1.195 11.381 1.00 98.44 99 ALA A C 1
ATOM 787 O O . ALA A 1 99 ? -12.202 -0.775 10.685 1.00 98.44 99 ALA A O 1
ATOM 788 N N . VAL A 1 100 ? -9.995 -0.903 11.102 1.00 98.69 100 VAL A N 1
ATOM 789 C CA . VAL A 1 100 ? -9.627 -0.015 9.983 1.00 98.69 100 VAL A CA 1
ATOM 790 C C . VAL A 1 100 ? -9.916 -0.653 8.622 1.00 98.69 100 VAL A C 1
ATOM 792 O O . VAL A 1 100 ? -10.459 0.014 7.741 1.00 98.69 100 VAL A O 1
ATOM 795 N N . LEU A 1 101 ? -9.648 -1.955 8.454 1.00 98.69 101 LEU A N 1
ATOM 796 C CA . LEU A 1 101 ? -9.944 -2.681 7.211 1.00 98.69 101 LEU A CA 1
ATOM 797 C C . LEU A 1 101 ? -11.452 -2.801 6.959 1.00 98.69 101 LEU A C 1
ATOM 799 O O . LEU A 1 101 ? -11.896 -2.693 5.817 1.00 98.69 101 LEU A O 1
ATOM 803 N N . GLY A 1 102 ? -12.254 -2.961 8.013 1.00 98.62 102 GLY A N 1
ATOM 804 C CA . GLY A 1 102 ? -13.712 -2.929 7.924 1.00 98.62 102 GLY A CA 1
ATOM 805 C C . GLY A 1 102 ? -14.237 -1.564 7.472 1.00 98.62 102 GLY A C 1
ATOM 806 O O . GLY A 1 102 ? -15.109 -1.499 6.604 1.00 98.62 102 GLY A O 1
ATOM 807 N N . ALA A 1 103 ? -13.672 -0.472 7.996 1.00 98.69 103 ALA A N 1
ATOM 808 C CA . ALA A 1 103 ? -14.012 0.883 7.561 1.00 98.69 103 ALA A CA 1
ATOM 809 C C . ALA A 1 103 ? -13.626 1.136 6.093 1.00 98.69 103 ALA A C 1
ATOM 811 O O . ALA A 1 103 ? -14.436 1.662 5.327 1.00 98.69 103 ALA A O 1
ATOM 812 N N . ALA A 1 104 ? -12.439 0.685 5.674 1.00 98.56 104 ALA A N 1
ATOM 813 C CA . ALA A 1 104 ? -12.007 0.716 4.277 1.00 98.56 104 ALA A CA 1
ATOM 814 C C . ALA A 1 104 ? -12.970 -0.047 3.356 1.00 98.56 104 ALA A C 1
ATOM 816 O O . ALA A 1 104 ? -13.444 0.502 2.361 1.00 98.56 104 ALA A O 1
ATOM 817 N N . ALA A 1 105 ? -13.314 -1.287 3.713 1.00 98.56 105 ALA A N 1
ATOM 818 C CA . ALA A 1 105 ? -14.234 -2.113 2.940 1.00 98.56 105 ALA A CA 1
ATOM 819 C C . ALA A 1 105 ? -15.625 -1.469 2.819 1.00 98.56 105 ALA A C 1
ATOM 821 O O . ALA A 1 105 ? -16.192 -1.439 1.727 1.00 98.56 105 ALA A O 1
ATOM 822 N N . ALA A 1 106 ? -16.158 -0.900 3.905 1.00 98.50 106 ALA A N 1
ATOM 823 C CA . ALA A 1 106 ? -17.441 -0.198 3.890 1.00 98.50 106 ALA A CA 1
ATOM 824 C C . ALA A 1 106 ? -17.410 1.053 2.995 1.00 98.50 106 ALA A C 1
ATOM 826 O O . ALA A 1 106 ? -18.339 1.287 2.219 1.00 98.50 106 ALA A O 1
ATOM 827 N N . TRP A 1 107 ? -16.327 1.834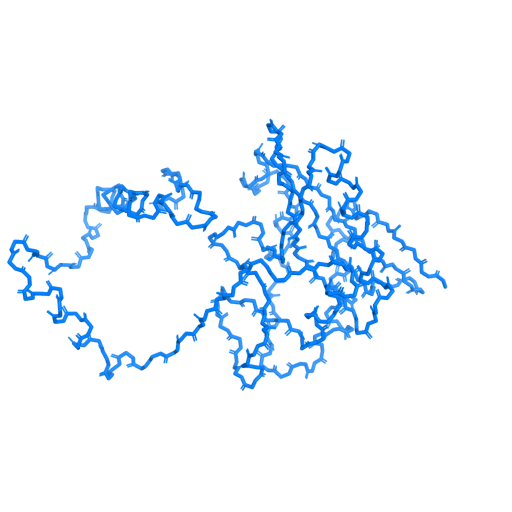 3.058 1.00 98.25 107 TRP A N 1
ATOM 828 C CA . TRP A 1 107 ? -16.147 3.024 2.226 1.00 98.25 107 TRP A CA 1
ATOM 829 C C . TRP A 1 107 ? -16.054 2.690 0.731 1.00 98.25 107 TRP A C 1
ATOM 831 O O . TRP A 1 107 ? -16.640 3.397 -0.095 1.00 98.25 107 TRP A O 1
ATOM 841 N N . LEU A 1 108 ? -15.365 1.596 0.388 1.00 98.44 108 LEU A N 1
ATOM 842 C CA . LEU A 1 108 ? -15.262 1.081 -0.980 1.00 98.44 108 LEU A CA 1
ATOM 843 C C . LEU A 1 108 ? -16.602 0.526 -1.479 1.00 98.44 108 LEU A C 1
ATOM 845 O O . LEU A 1 108 ? -17.015 0.817 -2.602 1.00 98.44 108 LEU A O 1
ATOM 849 N N . ALA A 1 109 ? -17.322 -0.225 -0.642 1.00 98.12 109 ALA A N 1
ATOM 850 C CA . ALA A 1 109 ? -18.637 -0.765 -0.985 1.00 98.12 109 ALA A CA 1
ATOM 851 C C . ALA A 1 109 ? -19.658 0.346 -1.284 1.00 98.12 109 ALA A C 1
ATOM 853 O O . ALA A 1 109 ? -20.421 0.243 -2.245 1.00 98.12 109 ALA A O 1
ATOM 854 N N . ALA A 1 110 ? -19.623 1.449 -0.526 1.00 97.88 110 ALA A N 1
ATOM 855 C CA . ALA A 1 110 ? -20.459 2.626 -0.777 1.00 97.88 110 ALA A CA 1
ATOM 856 C C . ALA A 1 110 ? -20.202 3.288 -2.149 1.00 97.88 110 ALA A C 1
ATOM 858 O O . ALA A 1 110 ? -21.049 4.032 -2.637 1.00 97.88 110 ALA A O 1
ATOM 859 N N . ARG A 1 111 ? -19.061 2.993 -2.787 1.00 97.56 111 ARG A N 1
ATOM 860 C CA . ARG A 1 111 ? -18.668 3.469 -4.127 1.00 97.56 111 ARG A CA 1
ATOM 861 C C . ARG A 1 111 ? -18.857 2.426 -5.225 1.00 97.56 111 ARG A C 1
ATOM 863 O O . ARG A 1 111 ? -18.415 2.619 -6.353 1.00 97.56 111 ARG A O 1
ATOM 870 N N . GLY A 1 112 ? -19.529 1.320 -4.913 1.00 97.06 112 GLY A N 1
ATOM 871 C CA . GLY A 1 112 ? -19.836 0.266 -5.876 1.00 97.06 112 GLY A CA 1
ATOM 872 C C . GLY A 1 112 ? -18.715 -0.752 -6.084 1.00 97.06 112 GLY A C 1
ATOM 873 O O . GLY A 1 112 ? -18.873 -1.648 -6.916 1.00 97.06 112 GLY A O 1
ATOM 874 N N . CYS A 1 113 ? -17.618 -0.679 -5.324 1.00 98.06 113 CYS A N 1
ATOM 875 C CA . CYS A 1 113 ? -16.606 -1.728 -5.347 1.00 98.06 113 CYS A CA 1
ATOM 876 C C . CYS A 1 113 ? -17.157 -3.008 -4.700 1.00 98.06 113 CYS A C 1
ATOM 878 O O . CYS A 1 113 ? -17.763 -2.983 -3.631 1.00 98.06 113 CYS A O 1
ATOM 880 N N . ARG A 1 114 ? -16.920 -4.147 -5.348 1.00 97.12 114 ARG A N 1
ATOM 881 C CA . ARG A 1 114 ? -17.331 -5.490 -4.905 1.00 97.12 114 ARG A CA 1
ATOM 882 C C . ARG A 1 114 ? -16.164 -6.319 -4.383 1.00 97.12 114 ARG A C 1
ATOM 884 O O . ARG A 1 114 ? -16.373 -7.349 -3.750 1.00 97.12 114 ARG A O 1
ATOM 891 N N . ARG A 1 115 ? -14.937 -5.894 -4.683 1.00 96.25 115 ARG A N 1
ATOM 892 C CA . ARG A 1 115 ? -13.691 -6.534 -4.265 1.00 96.25 115 ARG A CA 1
ATOM 893 C C . ARG A 1 115 ? -12.743 -5.477 -3.722 1.00 96.25 115 ARG A C 1
ATOM 895 O O . ARG A 1 115 ? -12.726 -4.355 -4.220 1.00 96.25 115 ARG A O 1
ATOM 902 N N . MET A 1 116 ? -11.952 -5.863 -2.730 1.00 97.25 116 MET A N 1
ATOM 903 C CA . MET A 1 116 ? -10.889 -5.051 -2.152 1.00 97.25 116 MET A CA 1
ATOM 904 C C . MET A 1 116 ? -9.573 -5.824 -2.264 1.00 97.25 116 MET A C 1
ATOM 906 O O . MET A 1 116 ? -9.535 -7.007 -1.932 1.00 97.25 116 MET A O 1
ATOM 910 N N . GLU A 1 117 ? -8.517 -5.177 -2.755 1.00 95.81 117 GLU A N 1
ATOM 911 C CA . GLU A 1 117 ? -7.196 -5.791 -2.943 1.00 95.81 117 GLU A CA 1
ATOM 912 C C . GLU A 1 117 ? -6.074 -4.881 -2.436 1.00 95.81 117 GLU A C 1
ATOM 914 O O . GLU A 1 117 ? -6.162 -3.657 -2.525 1.00 95.81 117 GLU A O 1
ATOM 919 N N . GLY A 1 118 ? -5.019 -5.480 -1.893 1.00 95.25 118 GLY A N 1
ATOM 920 C CA . GLY A 1 118 ? -3.887 -4.766 -1.319 1.00 95.25 118 GLY A CA 1
ATOM 921 C C . GLY A 1 118 ? -3.032 -5.654 -0.415 1.00 95.25 118 GLY A C 1
ATOM 922 O O . GLY A 1 118 ? -3.274 -6.864 -0.352 1.00 95.25 118 GLY A O 1
ATOM 923 N N . PRO A 1 119 ? -2.051 -5.065 0.286 1.00 94.62 119 PRO A N 1
ATOM 924 C CA . PRO A 1 119 ? -1.779 -3.628 0.335 1.00 94.62 119 PRO A CA 1
ATOM 925 C C . PRO A 1 119 ? -1.046 -3.102 -0.914 1.00 94.62 119 PRO A C 1
ATOM 927 O O . PRO A 1 119 ? -0.290 -3.821 -1.564 1.00 94.62 119 PRO A O 1
ATOM 930 N N . TYR A 1 120 ? -1.281 -1.829 -1.227 1.00 90.44 120 TYR A N 1
ATOM 931 C CA . TYR A 1 120 ? -0.620 -1.066 -2.287 1.00 90.44 120 TYR A CA 1
ATOM 932 C C . TYR A 1 120 ? -0.024 0.227 -1.738 1.00 90.44 120 TYR A C 1
ATOM 934 O O . TYR A 1 120 ? -0.679 0.945 -0.987 1.00 90.44 120 TYR A O 1
ATOM 942 N N . PHE A 1 121 ? 1.143 0.620 -2.221 1.00 82.62 121 PHE A N 1
ATOM 943 C CA . PHE A 1 121 ? 1.566 2.013 -2.195 1.00 82.62 121 PHE A CA 1
ATOM 944 C C . PHE A 1 121 ? 0.991 2.683 -3.453 1.00 82.62 121 PHE A C 1
ATOM 946 O O . PHE A 1 121 ? 1.691 2.928 -4.412 1.00 82.62 121 PHE A O 1
ATOM 953 N N . PHE A 1 122 ? -0.337 2.836 -3.520 1.00 78.19 122 PHE A N 1
ATOM 954 C CA . PHE A 1 122 ? -1.124 3.383 -4.649 1.00 78.19 122 PHE A CA 1
ATOM 955 C C . PHE A 1 122 ? -1.144 2.609 -5.977 1.00 78.19 122 PHE A C 1
ATOM 957 O O . PHE A 1 122 ? -2.230 2.244 -6.441 1.00 78.19 122 PHE A O 1
ATOM 964 N N . SER A 1 123 ? 0.004 2.381 -6.618 1.00 76.06 123 SER A N 1
ATOM 965 C CA . SER A 1 123 ? 0.070 1.818 -7.974 1.00 76.06 123 SER A CA 1
ATOM 966 C C . SER A 1 123 ? 0.942 0.568 -8.066 1.00 76.06 123 SER A C 1
ATOM 968 O O . SER A 1 123 ? 1.818 0.333 -7.243 1.00 76.06 123 SER A O 1
ATOM 970 N N . MET A 1 124 ? 0.717 -0.227 -9.114 1.00 75.62 124 MET A N 1
ATOM 971 C CA . MET A 1 124 ? 1.516 -1.423 -9.411 1.00 75.62 124 MET A CA 1
ATOM 972 C C . MET A 1 124 ? 2.970 -1.121 -9.796 1.00 75.62 124 MET A C 1
ATOM 974 O O . MET A 1 124 ? 3.784 -2.038 -9.823 1.00 75.62 124 MET A O 1
ATOM 978 N N . HIS A 1 125 ? 3.282 0.140 -10.102 1.00 75.94 125 HIS A N 1
ATOM 979 C CA . HIS A 1 125 ? 4.639 0.605 -10.403 1.00 75.94 125 HIS A CA 1
ATOM 980 C C . HIS A 1 125 ? 5.412 1.025 -9.146 1.00 75.94 125 HIS A C 1
ATOM 982 O O . HIS A 1 125 ? 6.576 1.398 -9.244 1.00 75.94 125 HIS A O 1
ATOM 988 N N . GLU A 1 126 ? 4.759 0.992 -7.984 1.00 81.88 126 GLU A N 1
ATOM 989 C CA . GLU A 1 126 ? 5.358 1.286 -6.681 1.00 81.88 126 GLU A CA 1
ATOM 990 C C . GLU A 1 126 ? 5.439 -0.007 -5.853 1.00 81.88 126 GLU A C 1
ATOM 992 O O . GLU A 1 126 ? 5.593 -1.100 -6.400 1.00 81.88 126 GLU A O 1
ATOM 997 N N . GLU A 1 127 ? 5.340 0.090 -4.529 1.00 85.94 127 GLU A N 1
ATOM 998 C CA . GLU A 1 127 ? 5.364 -1.081 -3.656 1.00 85.94 127 GLU A CA 1
ATOM 999 C C . GLU A 1 127 ? 4.002 -1.785 -3.640 1.00 85.94 127 GLU A C 1
ATOM 1001 O O . GLU A 1 127 ? 2.949 -1.169 -3.442 1.00 85.94 127 GLU A O 1
ATOM 1006 N N . VAL A 1 128 ? 4.018 -3.105 -3.825 1.00 89.06 128 VAL A N 1
ATOM 1007 C CA . VAL A 1 128 ? 2.815 -3.944 -3.816 1.00 89.06 128 VAL A CA 1
ATOM 1008 C C . VAL A 1 128 ? 3.032 -5.161 -2.936 1.00 89.06 128 VAL A C 1
ATOM 1010 O O . VAL A 1 128 ? 4.037 -5.863 -3.050 1.00 89.06 128 VAL A O 1
ATOM 1013 N N . GLY A 1 129 ? 2.026 -5.461 -2.119 1.00 92.38 129 GLY A N 1
ATOM 1014 C CA . GLY A 1 129 ? 2.017 -6.626 -1.251 1.00 92.38 129 GLY A CA 1
ATOM 1015 C C . GLY A 1 129 ? 2.753 -6.395 0.063 1.00 92.38 129 GLY A C 1
ATOM 1016 O O . GLY A 1 129 ? 3.009 -5.269 0.478 1.00 92.38 129 GLY A O 1
ATOM 1017 N N . LEU A 1 130 ? 3.042 -7.501 0.739 1.00 93.12 130 LEU A N 1
ATOM 1018 C CA . LEU A 1 130 ? 3.715 -7.537 2.029 1.00 93.12 130 LEU A CA 1
ATOM 1019 C C . LEU A 1 130 ? 4.888 -8.514 1.981 1.00 93.12 130 LEU A C 1
ATOM 1021 O O . LEU A 1 130 ? 4.842 -9.519 1.267 1.00 93.12 130 LEU A O 1
ATOM 1025 N N . LEU A 1 131 ? 5.914 -8.235 2.777 1.00 93.62 131 LEU A N 1
ATOM 1026 C CA . LEU A 1 131 ? 6.967 -9.184 3.086 1.00 93.62 131 LEU A CA 1
ATOM 1027 C C . LEU A 1 131 ? 6.359 -10.339 3.891 1.00 93.62 131 LEU A C 1
ATOM 1029 O O . LEU A 1 131 ? 5.818 -10.131 4.978 1.00 93.62 131 LEU A O 1
ATOM 1033 N N . THR A 1 132 ? 6.420 -11.547 3.331 1.00 92.88 132 THR A N 1
ATOM 1034 C CA . THR A 1 132 ? 5.938 -12.789 3.965 1.00 92.88 132 THR A CA 1
ATOM 1035 C C . THR A 1 132 ? 7.069 -13.739 4.356 1.00 92.88 132 THR A C 1
ATOM 1037 O O . THR A 1 132 ? 6.834 -14.685 5.100 1.00 92.88 132 THR A O 1
ATOM 1040 N N . ASP A 1 133 ? 8.270 -13.525 3.820 1.00 90.94 133 ASP A N 1
ATOM 1041 C CA . ASP A 1 133 ? 9.477 -14.324 4.049 1.00 90.94 133 ASP A CA 1
ATOM 1042 C C . ASP A 1 133 ? 10.721 -13.444 3.828 1.00 90.94 133 ASP A C 1
ATOM 1044 O O . ASP A 1 133 ? 10.619 -12.413 3.168 1.00 90.94 133 ASP A O 1
ATOM 1048 N N . GLY A 1 134 ? 11.885 -13.831 4.357 1.00 89.25 134 GLY A N 1
ATOM 1049 C CA . GLY A 1 134 ? 13.139 -13.076 4.207 1.00 89.25 134 GLY A CA 1
ATOM 1050 C C . GLY A 1 134 ? 13.299 -11.888 5.166 1.00 89.25 134 GLY A C 1
ATOM 1051 O O . GLY A 1 134 ? 14.001 -10.927 4.845 1.00 89.25 134 GLY A O 1
ATOM 1052 N N . PHE A 1 135 ? 12.670 -11.941 6.347 1.00 90.19 135 PHE A N 1
ATOM 1053 C CA . PHE A 1 135 ? 12.772 -10.917 7.408 1.00 90.19 135 PHE A CA 1
ATOM 1054 C C . PHE A 1 135 ? 14.189 -10.746 7.988 1.00 90.19 135 PHE A C 1
ATOM 1056 O O . PHE A 1 135 ? 14.453 -9.806 8.729 1.00 90.19 135 PHE A O 1
ATOM 1063 N N . ASP A 1 136 ? 15.108 -11.655 7.673 1.00 88.25 136 ASP A N 1
ATOM 1064 C CA . ASP A 1 136 ? 16.527 -11.594 8.022 1.00 88.25 136 ASP A CA 1
ATOM 1065 C C . ASP A 1 136 ? 17.369 -10.809 6.999 1.00 88.25 136 ASP A C 1
ATOM 1067 O O . ASP A 1 136 ? 18.565 -10.590 7.210 1.00 88.25 136 ASP A O 1
ATOM 1071 N N . THR A 1 137 ? 16.759 -10.357 5.901 1.00 82.81 137 THR A N 1
ATOM 1072 C CA . THR A 1 137 ? 17.416 -9.526 4.890 1.00 82.81 137 THR A CA 1
ATOM 1073 C C . THR A 1 137 ? 17.122 -8.036 5.107 1.00 82.81 137 THR A C 1
ATOM 1075 O O . THR A 1 137 ? 16.034 -7.683 5.571 1.00 82.81 137 THR A O 1
ATOM 1078 N N . PRO A 1 138 ? 18.074 -7.132 4.799 1.00 80.38 138 PRO A N 1
ATOM 1079 C CA . PRO A 1 138 ? 17.809 -5.696 4.821 1.00 80.38 138 PRO A CA 1
ATOM 1080 C C . PRO A 1 138 ? 16.715 -5.309 3.822 1.00 80.38 138 PRO A C 1
ATOM 1082 O O . PRO A 1 138 ? 16.629 -5.891 2.736 1.00 80.38 138 PRO A O 1
ATOM 1085 N N . SER A 1 139 ? 15.932 -4.280 4.158 1.00 80.81 139 SER A N 1
ATOM 1086 C CA . SER A 1 139 ? 14.995 -3.672 3.210 1.00 80.81 139 SER A CA 1
ATOM 1087 C C . SER A 1 139 ? 15.706 -3.232 1.924 1.00 80.81 139 SER A C 1
ATOM 1089 O O . SER A 1 139 ? 16.848 -2.767 1.932 1.00 80.81 139 SER A O 1
ATOM 1091 N N . SER A 1 140 ? 15.029 -3.420 0.793 1.00 81.56 140 SER A N 1
ATOM 1092 C CA . SER A 1 140 ? 15.480 -2.954 -0.520 1.00 81.56 140 SER A CA 1
ATOM 1093 C C . SER A 1 140 ? 14.607 -1.788 -0.963 1.00 81.56 140 SER A C 1
ATOM 1095 O O . SER A 1 140 ? 13.424 -1.739 -0.641 1.00 81.56 140 SER A O 1
ATOM 1097 N N . ILE A 1 141 ? 15.190 -0.845 -1.702 1.00 77.81 141 ILE A N 1
ATOM 1098 C CA . ILE A 1 141 ? 14.454 0.313 -2.221 1.00 77.81 141 ILE A CA 1
ATOM 1099 C C . ILE A 1 141 ? 13.297 -0.188 -3.106 1.00 77.81 141 ILE A C 1
ATOM 1101 O O . ILE A 1 141 ? 13.508 -1.083 -3.925 1.00 77.81 141 ILE A O 1
ATOM 1105 N N . TYR A 1 142 ? 12.105 0.396 -2.946 1.00 77.06 142 TYR A N 1
ATOM 1106 C CA . TYR A 1 142 ? 10.869 0.020 -3.650 1.00 77.06 142 TYR A CA 1
ATOM 1107 C C . TYR A 1 142 ? 10.388 -1.419 -3.395 1.00 77.06 142 TYR A C 1
ATOM 1109 O O . TYR A 1 142 ? 9.669 -1.990 -4.215 1.00 77.06 142 TYR A O 1
ATOM 1117 N N . MET A 1 143 ? 10.760 -2.013 -2.259 1.00 86.81 143 MET A N 1
ATOM 1118 C CA . MET A 1 143 ? 10.217 -3.288 -1.797 1.00 86.81 143 MET A CA 1
ATOM 1119 C C . MET A 1 143 ? 9.526 -3.094 -0.445 1.00 86.81 143 MET A C 1
ATOM 1121 O O . MET A 1 143 ? 10.129 -2.496 0.449 1.00 86.81 143 MET A O 1
ATOM 1125 N N . PRO A 1 144 ? 8.313 -3.644 -0.250 1.00 87.94 144 PRO A N 1
ATOM 1126 C CA . PRO A 1 144 ? 7.617 -3.520 1.023 1.00 87.94 144 PRO A CA 1
ATOM 1127 C C . PRO A 1 144 ? 8.426 -4.179 2.146 1.00 87.94 144 PRO A C 1
ATOM 1129 O O . PRO A 1 144 ? 8.943 -5.288 1.988 1.00 87.94 144 PRO A O 1
ATOM 1132 N N . TYR A 1 145 ? 8.499 -3.511 3.299 1.00 89.94 145 TYR A N 1
ATOM 1133 C CA . TYR A 1 145 ? 9.142 -4.041 4.501 1.00 89.94 145 TYR A CA 1
ATOM 1134 C C . TYR A 1 145 ? 8.266 -3.814 5.734 1.00 89.94 145 TYR A C 1
ATOM 1136 O O . TYR A 1 145 ? 8.365 -2.799 6.422 1.00 89.94 145 TYR A O 1
ATOM 1144 N N . ASN A 1 146 ? 7.393 -4.781 6.001 1.00 92.38 146 ASN A N 1
ATOM 1145 C CA . ASN A 1 146 ? 6.497 -4.811 7.156 1.00 92.38 146 ASN A CA 1
ATOM 1146 C C . ASN A 1 146 ? 6.952 -5.846 8.201 1.00 92.38 146 ASN A C 1
ATOM 1148 O O . ASN A 1 146 ? 7.668 -6.792 7.863 1.00 92.38 146 ASN A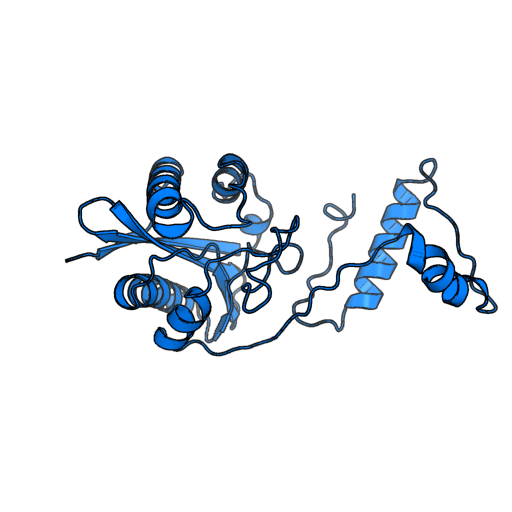 O 1
ATOM 1152 N N . PRO A 1 147 ? 6.480 -5.739 9.454 1.00 93.31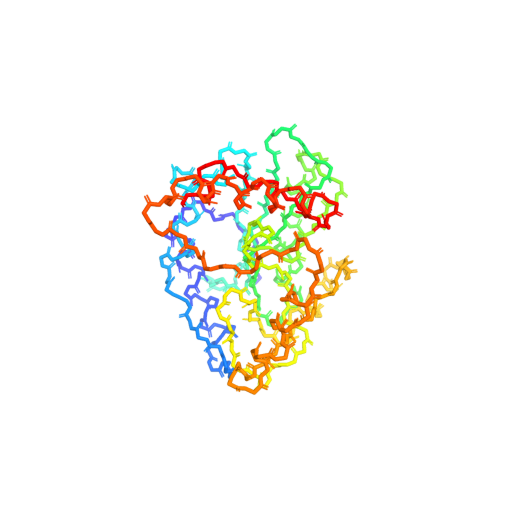 147 PRO A N 1
ATOM 1153 C CA . PRO A 1 147 ? 6.667 -6.782 10.454 1.00 93.31 147 PRO A CA 1
ATOM 1154 C C . PRO A 1 147 ? 6.034 -8.136 10.063 1.00 93.31 147 PRO A C 1
ATOM 1156 O O . PRO A 1 147 ? 5.042 -8.156 9.320 1.00 93.31 147 PRO A O 1
ATOM 1159 N N . PRO A 1 148 ? 6.519 -9.265 10.624 1.00 94.62 148 PRO A N 1
ATOM 1160 C CA . PRO A 1 148 ? 6.018 -10.607 10.302 1.00 94.62 148 PRO A CA 1
ATOM 1161 C C . PRO A 1 148 ? 4.533 -10.850 10.590 1.00 94.62 148 PRO A C 1
ATOM 1163 O O . PRO A 1 148 ? 3.904 -11.676 9.929 1.00 94.62 148 PRO A O 1
ATOM 1166 N N . HIS A 1 149 ? 3.948 -10.143 11.560 1.00 96.00 149 HIS A N 1
ATOM 1167 C CA . HIS A 1 149 ? 2.569 -10.383 11.992 1.00 96.00 149 HIS A CA 1
ATOM 1168 C C . HIS A 1 149 ? 1.505 -9.860 11.016 1.00 96.00 149 HIS A C 1
ATOM 1170 O O . HIS A 1 149 ? 0.350 -10.279 11.086 1.00 96.00 149 HIS A O 1
ATOM 1176 N N . TYR A 1 150 ? 1.865 -8.993 10.062 1.00 96.88 150 TYR A N 1
ATOM 1177 C CA . TYR A 1 150 ? 0.899 -8.362 9.150 1.00 96.88 150 TYR A CA 1
ATOM 1178 C C . TYR A 1 150 ? 0.096 -9.372 8.329 1.00 96.88 150 TYR A C 1
ATOM 1180 O O . TYR A 1 150 ? -1.110 -9.194 8.168 1.00 96.88 150 TYR A O 1
ATOM 1188 N N . GLY A 1 151 ? 0.733 -10.442 7.838 1.00 96.06 151 GLY A N 1
ATOM 1189 C CA . GLY A 1 151 ? 0.037 -11.476 7.066 1.00 96.06 151 GLY A CA 1
ATOM 1190 C C . GLY A 1 151 ? -1.124 -12.084 7.855 1.00 96.06 151 GLY A C 1
ATOM 1191 O O . GLY A 1 151 ? -2.256 -12.118 7.370 1.00 96.06 151 GLY A O 1
ATOM 1192 N N . ALA A 1 152 ? -0.867 -12.444 9.116 1.00 97.25 152 ALA A N 1
ATOM 1193 C CA . ALA A 1 152 ? -1.889 -12.970 10.009 1.00 97.25 152 ALA A CA 1
ATOM 1194 C C . ALA A 1 152 ? -2.995 -11.937 10.271 1.00 97.25 152 ALA A C 1
ATOM 1196 O O . ALA A 1 152 ? -4.170 -12.298 10.238 1.00 97.25 152 ALA A O 1
ATOM 1197 N N . LEU A 1 153 ? -2.669 -10.659 10.491 1.00 98.25 153 LEU A N 1
ATOM 1198 C CA . LEU A 1 153 ? -3.684 -9.617 10.702 1.00 98.25 153 LEU A CA 1
ATOM 1199 C C . LEU A 1 153 ? -4.653 -9.491 9.519 1.00 98.25 153 LEU A C 1
ATOM 1201 O O . LEU A 1 153 ? -5.867 -9.402 9.725 1.00 98.25 153 LEU A O 1
ATOM 1205 N N . LEU A 1 154 ? -4.138 -9.517 8.285 1.00 97.75 154 LEU A N 1
ATOM 1206 C CA . LEU A 1 154 ? -4.976 -9.440 7.087 1.00 97.75 154 LEU A CA 1
ATOM 1207 C C . LEU A 1 154 ? -5.892 -10.667 6.963 1.00 97.75 154 LEU A C 1
ATOM 1209 O O . LEU A 1 154 ? -7.088 -10.517 6.702 1.00 97.75 154 LEU A O 1
ATOM 1213 N N . GLU A 1 155 ? -5.373 -11.869 7.217 1.00 97.44 155 GLU A N 1
ATOM 1214 C CA . GLU A 1 155 ? -6.173 -13.102 7.234 1.00 97.44 155 GLU A CA 1
ATOM 1215 C C . GLU A 1 155 ? -7.274 -13.058 8.307 1.00 97.44 155 GLU A C 1
ATOM 1217 O O . GLU A 1 155 ? -8.433 -13.375 8.030 1.00 97.44 155 GLU A O 1
ATOM 1222 N N . HIS A 1 156 ? -6.964 -12.570 9.514 1.00 97.44 156 HIS A N 1
ATOM 1223 C CA . HIS A 1 156 ? -7.947 -12.381 10.589 1.00 97.44 156 HIS A CA 1
ATOM 1224 C C . HIS A 1 156 ? -9.016 -11.331 10.254 1.00 97.44 156 HIS A C 1
ATOM 1226 O O . HIS A 1 156 ? -10.108 -11.367 10.834 1.00 97.44 156 HIS A O 1
ATOM 1232 N N . ALA A 1 157 ? -8.729 -10.402 9.342 1.00 97.50 157 ALA A N 1
ATOM 1233 C CA . ALA A 1 157 ? -9.691 -9.447 8.801 1.00 97.50 157 ALA A CA 1
ATOM 1234 C C . ALA A 1 157 ? -10.521 -10.016 7.629 1.00 97.50 157 ALA A C 1
ATOM 1236 O O . ALA A 1 157 ? -11.385 -9.319 7.100 1.00 97.50 157 ALA A O 1
ATOM 1237 N N . GLY A 1 158 ? -10.305 -11.281 7.247 1.00 97.06 158 GLY A N 1
ATOM 1238 C CA . GLY A 1 158 ? -11.050 -11.972 6.192 1.00 97.06 158 GLY A CA 1
ATOM 1239 C C . GLY A 1 158 ? -10.462 -11.807 4.788 1.00 97.06 158 GLY A C 1
ATOM 1240 O O . GLY A 1 158 ? -11.133 -12.134 3.808 1.00 97.06 158 GLY A O 1
ATOM 1241 N N . LEU A 1 159 ? -9.232 -11.299 4.671 1.00 97.69 159 LEU A N 1
ATOM 1242 C CA . LEU A 1 159 ? -8.508 -11.250 3.402 1.00 97.69 159 LEU A CA 1
ATOM 1243 C C . LEU A 1 159 ? -7.852 -12.605 3.110 1.00 97.69 159 LEU A C 1
ATOM 1245 O O . LEU A 1 159 ? -7.627 -13.423 3.997 1.00 97.69 159 LEU A O 1
ATOM 1249 N N . SER A 1 160 ? -7.541 -12.843 1.839 1.00 96.69 160 SER A N 1
ATOM 1250 C CA . SER A 1 160 ? -6.814 -14.032 1.392 1.00 96.69 160 SER A CA 1
ATOM 1251 C C . SER A 1 160 ? -5.774 -13.647 0.349 1.00 96.69 160 SER A C 1
ATOM 1253 O O . SER A 1 160 ? -5.881 -12.601 -0.298 1.00 96.69 160 SER A O 1
ATOM 1255 N N . VAL A 1 161 ? -4.753 -14.489 0.194 1.00 95.69 161 VAL A N 1
ATOM 1256 C CA . VAL A 1 161 ? -3.659 -14.242 -0.748 1.00 95.69 161 VAL A CA 1
ATOM 1257 C C . VAL A 1 161 ? -4.194 -14.218 -2.182 1.00 95.69 161 VAL A C 1
ATOM 1259 O O . VAL A 1 161 ? -4.667 -15.227 -2.702 1.00 95.69 161 VAL A O 1
ATOM 1262 N N . SER A 1 162 ? -4.079 -13.060 -2.840 1.00 93.25 162 SER A N 1
ATOM 1263 C CA . SER A 1 162 ? -4.397 -12.911 -4.267 1.00 93.25 162 SER A CA 1
ATOM 1264 C C . SER A 1 162 ? -3.232 -13.387 -5.140 1.00 93.25 162 SER A C 1
ATOM 1266 O O . SER A 1 162 ? -3.431 -14.133 -6.102 1.00 93.25 162 SER A O 1
ATOM 1268 N N . ARG A 1 163 ? -2.001 -12.973 -4.814 1.00 91.56 163 ARG A N 1
ATOM 1269 C CA . ARG A 1 163 ? -0.778 -13.235 -5.590 1.00 91.56 163 ARG A CA 1
ATOM 1270 C C . ARG A 1 163 ? 0.439 -13.337 -4.672 1.00 91.56 163 ARG A C 1
ATOM 1272 O O . ARG A 1 163 ? 0.433 -12.792 -3.572 1.00 91.56 163 ARG A O 1
ATOM 1279 N N . SER A 1 164 ? 1.487 -13.994 -5.163 1.00 92.44 164 SER A N 1
ATOM 1280 C CA . SER A 1 164 ? 2.788 -14.079 -4.497 1.00 92.44 164 SER A CA 1
ATOM 1281 C C . SER A 1 164 ? 3.883 -13.609 -5.446 1.00 92.44 164 SER A C 1
ATOM 1283 O O . SER A 1 164 ? 3.921 -14.024 -6.605 1.00 92.44 164 SER A O 1
ATOM 1285 N N . PHE A 1 165 ? 4.783 -12.778 -4.934 1.00 90.31 165 PHE A N 1
ATOM 1286 C CA . PHE A 1 165 ? 5.951 -12.275 -5.651 1.00 90.31 165 PHE A CA 1
ATOM 1287 C C . PHE A 1 165 ? 7.216 -12.889 -5.056 1.00 90.31 165 PHE A C 1
ATOM 1289 O O . PHE A 1 165 ? 7.233 -13.294 -3.894 1.00 90.31 165 PHE A O 1
ATOM 1296 N N . ARG A 1 166 ? 8.277 -12.986 -5.859 1.00 89.94 166 ARG A N 1
ATOM 1297 C CA . ARG A 1 166 ? 9.593 -13.438 -5.399 1.00 89.94 166 ARG A CA 1
ATOM 1298 C C . ARG A 1 166 ? 10.621 -12.372 -5.723 1.00 89.94 166 ARG A C 1
ATOM 1300 O O . ARG A 1 166 ? 10.708 -11.943 -6.871 1.00 89.94 166 ARG A O 1
ATOM 1307 N N . ALA A 1 167 ? 11.393 -11.989 -4.718 1.00 87.81 167 ALA A N 1
ATOM 1308 C CA . ALA A 1 167 ? 12.553 -11.134 -4.888 1.00 87.81 167 ALA A CA 1
ATOM 1309 C C . ALA A 1 167 ? 13.808 -11.998 -5.030 1.00 87.81 167 ALA A C 1
ATOM 1311 O O . ALA A 1 167 ? 13.952 -13.023 -4.363 1.00 87.81 167 ALA A O 1
ATOM 1312 N N . PHE A 1 168 ? 14.718 -11.573 -5.900 1.00 86.75 168 PHE A N 1
ATOM 1313 C CA . PHE A 1 168 ? 16.005 -12.224 -6.106 1.00 86.75 168 PHE A CA 1
ATOM 1314 C C . PHE A 1 168 ? 17.107 -11.179 -5.997 1.00 86.75 168 PHE A C 1
ATOM 1316 O O . PHE A 1 168 ? 16.973 -10.073 -6.519 1.00 86.75 168 PHE A O 1
ATOM 1323 N N . ARG A 1 169 ? 18.210 -11.544 -5.342 1.00 84.50 169 ARG A N 1
ATOM 1324 C CA . ARG A 1 169 ? 19.412 -10.717 -5.254 1.00 84.50 169 ARG A CA 1
ATOM 1325 C C . ARG A 1 169 ? 20.528 -11.385 -6.040 1.00 84.50 169 ARG A C 1
ATOM 1327 O O . ARG A 1 169 ? 20.831 -12.552 -5.798 1.00 84.50 169 ARG A O 1
ATOM 1334 N N . TYR A 1 170 ? 21.140 -10.629 -6.939 1.00 84.94 170 TYR A N 1
ATOM 1335 C CA . TYR A 1 170 ? 22.247 -11.087 -7.769 1.00 84.94 170 TYR A CA 1
ATOM 1336 C C . TYR A 1 170 ? 23.478 -10.220 -7.541 1.00 84.94 170 TYR A C 1
ATOM 1338 O O . TYR A 1 170 ? 23.362 -9.014 -7.331 1.00 84.94 170 TYR A O 1
ATOM 1346 N N . ASP A 1 171 ? 24.645 -10.849 -7.615 1.00 87.50 171 ASP A N 1
ATOM 1347 C CA . ASP A 1 171 ? 25.920 -10.155 -7.728 1.00 87.50 171 ASP A CA 1
ATOM 1348 C C . ASP A 1 171 ? 26.208 -9.913 -9.215 1.00 87.50 171 ASP A C 1
ATOM 1350 O O . ASP A 1 171 ? 26.499 -10.853 -9.964 1.00 87.50 171 ASP A O 1
ATOM 1354 N N . LEU A 1 172 ? 26.075 -8.656 -9.642 1.00 86.06 172 LEU A N 1
ATOM 1355 C CA . LEU A 1 172 ? 26.212 -8.272 -11.046 1.00 86.06 172 LEU A CA 1
ATOM 1356 C C . LEU A 1 172 ? 27.619 -8.529 -11.590 1.00 86.06 172 LEU A C 1
ATOM 1358 O O . LEU A 1 172 ? 27.731 -8.872 -12.766 1.00 86.06 172 LEU A O 1
ATOM 1362 N N . ASP A 1 173 ? 28.659 -8.476 -10.755 1.00 87.88 173 ASP A N 1
ATOM 1363 C CA . ASP A 1 173 ? 30.033 -8.763 -11.188 1.00 87.88 173 ASP A CA 1
ATOM 1364 C C . ASP A 1 173 ? 30.179 -10.223 -11.640 1.00 87.88 173 ASP A C 1
ATOM 1366 O O . ASP A 1 173 ? 31.016 -10.553 -12.479 1.00 87.88 173 ASP A O 1
ATOM 1370 N N . THR A 1 174 ? 29.327 -11.107 -11.115 1.00 86.06 174 THR A N 1
ATOM 1371 C CA . THR A 1 174 ? 29.360 -12.542 -11.425 1.00 86.06 174 THR A CA 1
ATOM 1372 C C . THR A 1 174 ? 28.392 -12.961 -12.528 1.00 86.06 174 THR A C 1
ATOM 1374 O O . THR A 1 174 ? 28.628 -13.981 -13.178 1.00 86.06 174 THR A O 1
ATOM 1377 N N . CYS A 1 175 ? 27.298 -12.223 -12.751 1.00 83.56 175 CYS A N 1
ATOM 1378 C CA . CYS A 1 175 ? 26.209 -12.677 -13.624 1.00 83.56 175 CYS A CA 1
ATOM 1379 C C . CYS A 1 175 ? 25.936 -11.796 -14.850 1.00 83.56 175 CYS A C 1
ATOM 1381 O O . CYS A 1 175 ? 25.229 -12.249 -15.755 1.00 83.56 175 CYS A O 1
ATOM 1383 N N . TYR A 1 176 ? 26.488 -10.579 -14.921 1.00 82.56 176 TYR A N 1
ATOM 1384 C CA . TYR A 1 176 ? 26.173 -9.626 -15.989 1.00 82.56 176 TYR A CA 1
ATOM 1385 C C . TYR A 1 176 ? 26.495 -10.169 -17.388 1.00 82.56 176 TYR A C 1
ATOM 1387 O O . TYR A 1 176 ? 25.624 -10.184 -18.262 1.00 82.56 176 TYR A O 1
ATOM 1395 N N . ASP A 1 177 ? 27.709 -10.683 -17.597 1.00 82.06 177 ASP A N 1
ATOM 1396 C CA . ASP A 1 177 ? 28.136 -11.177 -18.912 1.00 82.06 177 ASP A CA 1
ATOM 1397 C C . ASP A 1 177 ? 27.272 -12.350 -19.390 1.00 82.06 177 ASP A C 1
ATOM 1399 O O . ASP A 1 177 ? 26.844 -12.386 -20.546 1.00 82.06 177 ASP A O 1
ATOM 1403 N N . ALA A 1 178 ? 26.944 -13.273 -18.482 1.00 79.56 178 ALA A N 1
ATOM 1404 C CA . ALA A 1 178 ? 26.068 -14.400 -18.778 1.00 79.56 178 ALA A CA 1
ATOM 1405 C C . ALA A 1 178 ? 24.642 -13.946 -19.135 1.00 79.56 178 ALA A C 1
ATOM 1407 O O . ALA A 1 178 ? 24.039 -14.487 -20.064 1.00 79.56 178 ALA A O 1
ATOM 1408 N N . ALA A 1 179 ? 24.108 -12.937 -18.439 1.00 75.94 179 ALA A N 1
ATOM 1409 C CA . ALA A 1 179 ? 22.771 -12.409 -18.697 1.00 75.94 179 ALA A CA 1
ATOM 1410 C C . ALA A 1 179 ? 22.667 -11.714 -20.066 1.00 75.94 179 ALA A C 1
ATOM 1412 O O . ALA A 1 179 ? 21.665 -11.863 -20.768 1.00 75.94 179 ALA A O 1
ATOM 1413 N N . VAL A 1 180 ? 23.705 -10.978 -20.474 1.00 77.00 180 VAL A N 1
ATOM 1414 C CA . VAL A 1 180 ? 23.699 -10.199 -21.723 1.00 77.00 180 VAL A CA 1
ATOM 1415 C C . VAL A 1 180 ? 24.058 -11.054 -22.946 1.00 77.00 180 VAL A C 1
ATOM 1417 O O . VAL A 1 180 ? 23.558 -10.784 -24.044 1.00 77.00 180 VAL A O 1
ATOM 1420 N N . ALA A 1 181 ? 24.870 -12.106 -22.782 1.00 74.81 181 ALA A N 1
ATOM 1421 C CA . ALA A 1 181 ? 25.272 -13.004 -23.871 1.00 74.81 181 ALA A CA 1
ATOM 1422 C C . ALA A 1 181 ? 24.065 -13.580 -24.635 1.00 74.81 181 ALA A C 1
ATOM 1424 O O . ALA A 1 181 ? 24.004 -13.500 -25.861 1.00 74.81 181 ALA A O 1
ATOM 1425 N N . GLY A 1 182 ? 23.033 -14.032 -23.911 1.00 70.81 182 GLY A N 1
ATOM 1426 C CA . GLY A 1 182 ? 21.821 -14.599 -24.512 1.00 70.81 182 GLY A CA 1
ATOM 1427 C C . GLY A 1 182 ? 21.020 -13.631 -25.397 1.00 70.81 182 GLY A C 1
ATOM 1428 O O . GLY A 1 182 ? 20.216 -14.079 -26.217 1.00 70.81 182 GLY A O 1
ATOM 1429 N N . GLY A 1 183 ? 21.225 -12.317 -25.249 1.00 74.31 183 GLY A N 1
ATOM 1430 C CA . GLY A 1 183 ? 20.660 -11.294 -26.131 1.00 74.31 183 GLY A CA 1
ATOM 1431 C C . GLY A 1 183 ? 21.550 -10.973 -27.335 1.00 74.31 183 GLY A C 1
ATOM 1432 O O . GLY A 1 183 ? 21.030 -10.789 -28.433 1.00 74.31 183 GLY A O 1
ATOM 1433 N N . ARG A 1 184 ? 22.877 -10.931 -27.143 1.00 74.69 184 ARG A N 1
ATOM 1434 C CA . ARG A 1 184 ? 23.859 -10.597 -28.195 1.00 74.69 184 ARG A CA 1
ATOM 1435 C C . ARG A 1 184 ? 23.929 -11.644 -29.301 1.00 74.69 184 ARG A C 1
ATOM 1437 O O . ARG A 1 184 ? 24.112 -11.284 -30.458 1.00 74.69 184 ARG A O 1
ATOM 1444 N N . ASP A 1 185 ? 23.736 -12.910 -28.952 1.00 77.94 185 ASP A N 1
ATOM 1445 C CA . ASP A 1 185 ? 23.893 -14.019 -29.896 1.00 77.94 185 ASP A CA 1
ATOM 1446 C C . ASP A 1 185 ? 22.632 -14.280 -30.744 1.00 77.94 185 ASP A C 1
ATOM 1448 O O . ASP A 1 185 ? 22.606 -15.201 -31.563 1.00 77.94 185 ASP A O 1
ATOM 1452 N N . ARG A 1 186 ? 21.564 -13.483 -30.576 1.00 85.56 186 ARG A N 1
ATOM 1453 C CA . ARG A 1 186 ? 20.315 -13.636 -31.337 1.00 85.56 186 ARG A CA 1
ATOM 1454 C C . ARG A 1 186 ? 20.421 -12.974 -32.720 1.00 85.56 186 ARG A C 1
ATOM 1456 O O . ARG A 1 186 ? 20.573 -11.754 -32.794 1.00 85.56 186 ARG A O 1
ATOM 1463 N N . PRO A 1 187 ? 20.263 -13.728 -33.828 1.00 89.06 187 PRO A N 1
ATOM 1464 C CA . PRO A 1 187 ? 20.276 -13.151 -35.170 1.00 89.06 187 PRO A CA 1
ATOM 1465 C C . PRO A 1 187 ? 19.211 -12.061 -35.337 1.00 89.06 187 PRO A C 1
ATOM 1467 O O . PRO A 1 187 ? 18.053 -12.257 -34.976 1.00 89.06 187 PRO A O 1
ATOM 1470 N N . GLY A 1 188 ? 19.601 -10.916 -35.902 1.00 88.38 188 GLY A N 1
ATOM 1471 C CA . GLY A 1 188 ? 18.703 -9.775 -36.118 1.00 88.38 188 GLY A CA 1
ATOM 1472 C C . GLY A 1 188 ? 18.474 -8.886 -34.890 1.00 88.38 188 GLY A C 1
ATOM 1473 O O . GLY A 1 188 ? 17.755 -7.897 -35.000 1.00 88.38 188 GLY A O 1
ATOM 1474 N N . VAL A 1 189 ? 19.098 -9.185 -33.746 1.00 88.06 189 VAL A N 1
ATOM 1475 C CA . VAL A 1 189 ? 19.052 -8.347 -32.540 1.00 88.06 189 VAL A CA 1
ATOM 1476 C C . VAL A 1 189 ? 20.372 -7.595 -32.390 1.00 88.06 189 VAL A C 1
ATOM 1478 O O . VAL A 1 189 ? 21.447 -8.167 -32.523 1.00 88.06 189 VAL A O 1
ATOM 1481 N N . THR A 1 190 ? 20.302 -6.295 -32.103 1.00 86.00 190 THR A N 1
ATOM 1482 C CA . THR A 1 190 ? 21.471 -5.480 -31.742 1.00 86.00 190 THR A CA 1
ATOM 1483 C C . THR A 1 190 ? 21.306 -4.990 -30.311 1.00 86.00 190 THR A C 1
ATOM 1485 O O . THR A 1 190 ? 20.361 -4.263 -30.013 1.00 86.00 190 THR A O 1
ATOM 1488 N N . VAL A 1 191 ? 22.227 -5.377 -29.425 1.00 85.00 191 VAL A N 1
ATOM 1489 C CA . VAL A 1 191 ? 22.279 -4.874 -28.046 1.00 85.00 191 VAL A CA 1
ATOM 1490 C C . VAL A 1 191 ? 23.162 -3.629 -28.018 1.00 85.00 191 VAL A C 1
ATOM 1492 O O . VAL A 1 191 ? 24.347 -3.702 -28.339 1.00 85.00 191 VAL A O 1
ATOM 1495 N N . ARG A 1 192 ? 22.589 -2.491 -27.627 1.00 88.19 192 ARG A N 1
ATOM 1496 C CA . ARG A 1 192 ? 23.282 -1.203 -27.498 1.00 88.19 192 ARG A CA 1
ATOM 1497 C C . ARG A 1 192 ? 22.863 -0.494 -26.212 1.00 88.19 192 ARG A C 1
ATOM 1499 O O . ARG A 1 192 ? 21.813 -0.802 -25.657 1.00 88.19 192 ARG A O 1
ATOM 1506 N N . GLY A 1 193 ? 23.685 0.451 -25.761 1.00 86.50 193 GLY A N 1
ATOM 1507 C CA . GLY A 1 193 ? 23.329 1.349 -24.662 1.00 86.50 193 GLY A CA 1
ATOM 1508 C C . GLY A 1 193 ? 22.297 2.404 -25.072 1.00 86.50 193 GLY A C 1
ATOM 1509 O O . GLY A 1 193 ? 22.012 2.585 -26.262 1.00 86.50 193 GLY A O 1
ATOM 1510 N N . PHE A 1 194 ? 21.768 3.100 -24.067 1.00 91.00 194 PHE A N 1
ATOM 1511 C CA . PHE A 1 194 ? 20.898 4.262 -24.239 1.00 91.00 194 PHE A CA 1
ATOM 1512 C C . PHE A 1 194 ? 21.695 5.446 -24.802 1.00 91.00 194 PHE A C 1
ATOM 1514 O O . PHE A 1 194 ? 22.784 5.748 -24.305 1.00 91.00 194 PHE A O 1
ATOM 1521 N N . ASP A 1 195 ? 21.165 6.115 -25.825 1.00 93.50 195 ASP A N 1
ATOM 1522 C CA . ASP A 1 195 ? 21.800 7.291 -26.427 1.00 93.50 195 ASP A CA 1
ATOM 1523 C C . ASP A 1 195 ? 21.242 8.584 -25.817 1.00 93.50 195 ASP A C 1
ATOM 1525 O O . ASP A 1 195 ? 20.171 9.062 -26.188 1.00 93.50 195 ASP A O 1
ATOM 1529 N N . LEU A 1 196 ? 21.999 9.181 -24.893 1.00 92.56 196 LEU A N 1
ATOM 1530 C CA . LEU A 1 196 ? 21.616 10.431 -24.229 1.00 92.56 196 LEU A CA 1
ATOM 1531 C C . LEU A 1 196 ? 21.462 11.613 -25.201 1.00 92.56 196 LEU A C 1
ATOM 1533 O O . LEU A 1 196 ? 20.721 12.543 -24.902 1.00 92.56 196 LEU A O 1
ATOM 1537 N N . ALA A 1 197 ? 22.111 11.598 -26.372 1.00 95.81 197 ALA A N 1
ATOM 1538 C CA . ALA A 1 197 ? 21.929 12.659 -27.365 1.00 95.81 197 ALA A CA 1
ATOM 1539 C C . ALA A 1 197 ? 20.550 12.593 -28.050 1.00 95.81 197 ALA A C 1
ATOM 1541 O O . ALA A 1 197 ? 20.104 13.582 -28.636 1.00 95.81 197 ALA A O 1
ATOM 1542 N N . ARG A 1 198 ? 19.871 11.442 -27.969 1.00 92.88 198 ARG A N 1
ATOM 1543 C CA . ARG A 1 198 ? 18.544 11.172 -28.540 1.00 92.88 198 ARG A CA 1
ATOM 1544 C C . ARG A 1 198 ? 17.517 10.820 -27.465 1.00 92.88 198 ARG A C 1
ATOM 1546 O O . ARG A 1 198 ? 16.527 10.160 -27.766 1.00 92.88 198 ARG A O 1
ATOM 1553 N N . GLU A 1 199 ? 17.728 11.297 -26.238 1.00 92.06 199 GLU A N 1
ATOM 1554 C CA . GLU A 1 199 ? 16.939 10.970 -25.043 1.00 92.06 199 GLU A CA 1
ATOM 1555 C C . GLU A 1 199 ? 15.431 10.896 -25.310 1.00 92.06 199 GLU A C 1
ATOM 1557 O O . GLU A 1 199 ? 14.800 9.895 -25.000 1.00 92.06 199 GLU A O 1
ATOM 1562 N N . LYS A 1 200 ? 14.854 11.915 -25.957 1.00 90.19 200 LYS A N 1
ATOM 1563 C CA . LYS A 1 200 ? 13.417 11.946 -26.248 1.00 90.19 200 LYS A CA 1
ATOM 1564 C C . LYS A 1 200 ? 12.955 10.764 -27.114 1.00 90.19 200 LYS A C 1
ATOM 1566 O O . LYS A 1 200 ? 11.956 10.132 -26.790 1.00 90.19 200 LYS A O 1
ATOM 1571 N N . GLU A 1 201 ? 13.658 10.487 -28.210 1.00 92.56 201 GLU A N 1
ATOM 1572 C CA . GLU A 1 201 ? 13.307 9.409 -29.146 1.00 92.56 201 GLU A CA 1
ATOM 1573 C C . GLU A 1 201 ? 13.539 8.030 -28.514 1.00 92.56 201 GLU A C 1
ATOM 1575 O O . GLU A 1 201 ? 12.753 7.102 -28.714 1.00 92.56 201 GLU A O 1
ATOM 1580 N N . GLU A 1 202 ? 14.609 7.904 -27.726 1.00 92.06 202 GLU A N 1
ATOM 1581 C CA . GLU A 1 202 ? 14.921 6.691 -26.974 1.00 92.06 202 GLU A CA 1
ATOM 1582 C C . GLU A 1 202 ? 13.843 6.409 -25.914 1.00 92.06 202 GLU A C 1
ATOM 1584 O O . GLU A 1 202 ? 13.330 5.293 -25.855 1.00 92.06 202 GLU A O 1
ATOM 1589 N N . SER A 1 203 ? 13.428 7.415 -25.137 1.00 91.19 203 SER A N 1
ATOM 1590 C CA . SER A 1 203 ? 12.364 7.290 -24.132 1.00 91.19 203 SER A CA 1
ATOM 1591 C C . SER A 1 203 ? 11.004 6.965 -24.753 1.00 91.19 203 SER A C 1
ATOM 1593 O O . SER A 1 203 ? 10.292 6.103 -24.242 1.00 91.19 203 SER A O 1
ATOM 1595 N N . GLU A 1 204 ? 10.647 7.590 -25.882 1.00 91.12 204 GLU A N 1
ATOM 1596 C CA . GLU A 1 204 ? 9.421 7.261 -26.627 1.00 91.12 204 GLU A CA 1
ATOM 1597 C C . GLU A 1 204 ? 9.430 5.799 -27.104 1.00 91.12 204 GLU A C 1
ATOM 1599 O O . GLU A 1 204 ? 8.449 5.077 -26.908 1.00 91.12 204 GLU A O 1
ATOM 1604 N N . SER A 1 205 ? 10.562 5.334 -27.645 1.00 91.12 205 SER A N 1
ATOM 1605 C CA . SER A 1 205 ? 10.727 3.947 -28.097 1.00 91.12 205 SER A CA 1
ATOM 1606 C C . SER A 1 205 ? 10.657 2.950 -26.934 1.00 91.12 205 SER A C 1
ATOM 1608 O O . SER A 1 205 ? 9.995 1.916 -27.033 1.00 91.12 205 SER A O 1
ATOM 1610 N N . LEU A 1 206 ? 11.314 3.250 -25.807 1.00 90.56 206 LEU A N 1
ATOM 1611 C CA . LEU A 1 206 ? 11.261 2.413 -24.605 1.00 90.56 206 LEU A CA 1
ATOM 1612 C C . LEU A 1 206 ? 9.847 2.328 -24.035 1.00 90.56 206 LEU A C 1
ATOM 1614 O O . LEU A 1 206 ? 9.420 1.245 -23.638 1.00 90.56 206 LEU A O 1
ATOM 1618 N N . LEU A 1 207 ? 9.113 3.442 -24.020 1.00 90.62 207 LEU A N 1
ATOM 1619 C CA . LEU A 1 207 ? 7.737 3.482 -23.542 1.00 90.62 207 LEU A CA 1
ATOM 1620 C C . LEU A 1 207 ? 6.817 2.599 -24.396 1.00 90.62 207 LEU A C 1
ATOM 1622 O O . LEU A 1 207 ? 5.984 1.876 -23.849 1.00 90.62 207 LEU A O 1
ATOM 1626 N N . GLU A 1 208 ? 6.978 2.625 -25.721 1.00 91.88 208 GLU A N 1
ATOM 1627 C CA . GLU A 1 208 ? 6.228 1.763 -26.642 1.00 91.88 208 GLU A CA 1
ATOM 1628 C C . GLU A 1 208 ? 6.531 0.277 -26.400 1.00 91.88 208 GLU A C 1
ATOM 1630 O O . GLU A 1 208 ? 5.613 -0.538 -26.247 1.00 91.88 208 GLU A O 1
ATOM 1635 N N . VAL A 1 209 ? 7.816 -0.080 -26.303 1.00 91.06 209 VAL A N 1
ATOM 1636 C CA . VAL A 1 209 ? 8.241 -1.460 -26.026 1.00 91.06 209 VAL A CA 1
ATOM 1637 C C . VAL A 1 209 ? 7.729 -1.924 -24.664 1.00 91.06 209 VAL A C 1
ATOM 1639 O O . VAL A 1 209 ? 7.196 -3.023 -24.556 1.00 91.06 209 VAL A O 1
ATOM 1642 N N . TYR A 1 210 ? 7.837 -1.093 -23.628 1.00 89.88 210 TYR A N 1
ATOM 1643 C CA . TYR A 1 210 ? 7.363 -1.423 -22.288 1.00 89.88 210 TYR A CA 1
ATOM 1644 C C . TYR A 1 210 ? 5.845 -1.641 -22.264 1.00 89.88 210 TYR A C 1
ATOM 1646 O O . TYR A 1 210 ? 5.373 -2.690 -21.825 1.00 89.88 210 TYR A O 1
ATOM 1654 N N . ASN A 1 211 ? 5.072 -0.688 -22.793 1.00 90.38 211 ASN A N 1
ATOM 1655 C CA . ASN A 1 211 ? 3.615 -0.775 -22.779 1.00 90.38 211 ASN A CA 1
ATOM 1656 C C . ASN A 1 211 ? 3.082 -1.949 -23.607 1.00 90.38 211 ASN A C 1
ATOM 1658 O O . ASN A 1 211 ? 2.078 -2.543 -23.222 1.00 90.38 211 ASN A O 1
ATOM 1662 N N . SER A 1 212 ? 3.744 -2.301 -24.712 1.00 91.94 212 SER A N 1
ATOM 1663 C CA . SER A 1 212 ? 3.360 -3.460 -25.523 1.00 91.94 212 SER A CA 1
ATOM 1664 C C . SER A 1 212 ? 3.767 -4.789 -24.882 1.00 91.94 212 SER A C 1
ATOM 1666 O O . SER A 1 212 ? 2.954 -5.708 -24.828 1.00 91.94 212 SER A O 1
ATOM 1668 N N . ALA A 1 213 ? 4.987 -4.898 -24.351 1.00 89.06 213 ALA A N 1
ATOM 1669 C CA . ALA A 1 213 ? 5.499 -6.145 -23.782 1.00 89.06 213 ALA A CA 1
ATOM 1670 C C . ALA A 1 213 ? 4.798 -6.552 -22.477 1.00 89.06 213 ALA A C 1
ATOM 1672 O O . ALA A 1 213 ? 4.685 -7.743 -22.191 1.00 89.06 213 ALA A O 1
ATOM 1673 N N . PHE A 1 214 ? 4.333 -5.581 -21.686 1.00 87.00 214 PHE A N 1
ATOM 1674 C CA . PHE A 1 214 ? 3.703 -5.827 -20.386 1.00 87.00 214 PHE A CA 1
ATOM 1675 C C . PHE A 1 214 ? 2.175 -5.703 -20.399 1.00 87.00 214 PHE A C 1
ATOM 1677 O O . PHE A 1 214 ? 1.562 -5.875 -19.348 1.00 87.00 214 PHE A O 1
ATOM 1684 N N . ALA A 1 215 ? 1.553 -5.462 -21.560 1.00 86.94 215 ALA A N 1
ATOM 1685 C CA . ALA A 1 215 ? 0.108 -5.246 -21.689 1.00 86.94 215 ALA A CA 1
ATOM 1686 C C . ALA A 1 215 ? -0.741 -6.358 -21.048 1.00 86.94 215 ALA A C 1
ATOM 1688 O O . ALA A 1 215 ? -1.757 -6.075 -20.416 1.00 86.94 215 ALA A O 1
ATOM 1689 N N . ASP A 1 216 ? -0.292 -7.609 -21.171 1.00 86.19 216 ASP A N 1
ATOM 1690 C CA . ASP A 1 216 ? -0.992 -8.785 -20.645 1.00 86.19 216 ASP A CA 1
ATOM 1691 C C . ASP A 1 216 ? -0.603 -9.127 -19.193 1.00 86.19 216 ASP A C 1
ATOM 1693 O O . ASP A 1 216 ? -1.087 -10.112 -18.627 1.00 86.19 216 ASP A O 1
ATOM 1697 N N . ASN A 1 217 ? 0.284 -8.345 -18.568 1.00 85.19 217 ASN A N 1
ATOM 1698 C CA . ASN A 1 217 ? 0.736 -8.607 -17.208 1.00 85.19 217 ASN A CA 1
ATOM 1699 C C . ASN A 1 217 ? -0.344 -8.246 -16.175 1.00 85.19 217 ASN A C 1
ATOM 1701 O O . ASN A 1 217 ? -1.101 -7.282 -16.311 1.00 85.19 217 ASN A O 1
ATOM 1705 N N . TRP A 1 218 ? -0.406 -9.017 -15.090 1.00 81.81 218 TRP A N 1
ATOM 1706 C CA . TRP A 1 218 ? -1.399 -8.795 -14.042 1.00 81.81 218 TRP A CA 1
ATOM 1707 C C . TRP A 1 218 ? -1.221 -7.421 -13.385 1.00 81.81 218 TRP A C 1
ATOM 1709 O O . TRP A 1 218 ? -0.115 -7.045 -13.007 1.00 81.81 218 TRP A O 1
ATOM 1719 N N . GLY A 1 219 ? -2.325 -6.683 -13.234 1.00 76.69 219 GLY A N 1
ATOM 1720 C CA . GLY A 1 219 ? -2.329 -5.353 -12.622 1.00 76.69 219 GLY A CA 1
ATOM 1721 C C . GLY A 1 219 ? -1.699 -4.256 -13.488 1.00 76.69 219 GLY A C 1
ATOM 1722 O O . GLY A 1 219 ? -1.606 -3.118 -13.034 1.00 76.69 219 GLY A O 1
ATOM 1723 N N . PHE A 1 220 ? -1.291 -4.565 -14.722 1.00 81.75 220 PHE A N 1
ATOM 1724 C CA . PHE A 1 220 ? -0.634 -3.599 -15.588 1.00 81.75 220 PHE A CA 1
ATOM 1725 C C . PHE A 1 220 ? -1.527 -2.387 -15.880 1.00 81.75 220 PHE A C 1
ATOM 1727 O O . PHE A 1 220 ? -2.686 -2.515 -16.280 1.00 81.75 220 PHE A O 1
ATOM 1734 N N . ALA A 1 221 ? -0.952 -1.202 -15.694 1.00 77.69 221 ALA A N 1
ATOM 1735 C CA . ALA A 1 221 ? -1.510 0.059 -16.145 1.00 77.69 221 ALA A CA 1
ATOM 1736 C C . ALA A 1 221 ? -0.473 0.721 -17.062 1.00 77.69 221 ALA A C 1
ATOM 1738 O O . ALA A 1 221 ? 0.667 0.909 -16.621 1.00 77.69 221 ALA A O 1
ATOM 1739 N N . PRO A 1 222 ? -0.836 1.066 -18.310 1.00 80.00 222 PRO A N 1
ATOM 1740 C CA . PRO A 1 222 ? 0.111 1.627 -19.260 1.00 80.00 222 PRO A CA 1
ATOM 1741 C C . PRO A 1 222 ? 0.680 2.943 -18.736 1.00 80.00 222 PRO A C 1
ATOM 1743 O O . PRO A 1 222 ? -0.052 3.796 -18.226 1.00 80.00 222 PRO A O 1
ATOM 1746 N N . LEU A 1 223 ? 1.992 3.109 -18.881 1.00 81.81 223 LEU A N 1
ATOM 1747 C CA . LEU A 1 223 ? 2.665 4.352 -18.536 1.00 81.81 223 LEU A CA 1
ATOM 1748 C C . LEU A 1 223 ? 2.296 5.429 -19.556 1.00 81.81 223 LEU A C 1
ATOM 1750 O O . LEU A 1 223 ? 2.303 5.204 -20.771 1.00 81.81 223 LEU A O 1
ATOM 1754 N N . THR A 1 224 ? 1.979 6.620 -19.058 1.00 80.81 224 THR A N 1
ATOM 1755 C CA . THR A 1 224 ? 1.702 7.784 -19.903 1.00 80.81 224 THR A CA 1
ATOM 1756 C C . THR A 1 224 ? 3.001 8.420 -20.412 1.00 80.81 224 THR A C 1
ATOM 1758 O O . THR A 1 224 ? 4.039 8.315 -19.754 1.00 80.81 224 THR A O 1
ATOM 1761 N N . PRO A 1 225 ? 2.964 9.206 -21.506 1.00 78.12 225 PRO A N 1
ATOM 1762 C CA . PRO A 1 225 ? 4.127 9.969 -21.967 1.00 78.12 225 PRO A CA 1
ATOM 1763 C C . PRO A 1 225 ? 4.676 10.982 -20.955 1.00 78.12 225 PRO A C 1
ATOM 1765 O O . PRO A 1 225 ? 5.734 11.551 -21.189 1.00 78.12 225 PRO A O 1
ATOM 1768 N N . ARG A 1 226 ? 3.941 11.300 -19.883 1.00 74.00 226 ARG A N 1
ATOM 1769 C CA . ARG A 1 226 ? 4.435 12.143 -18.787 1.00 74.00 226 ARG A CA 1
ATOM 1770 C C . ARG A 1 226 ? 5.218 11.323 -17.756 1.00 74.00 226 ARG A C 1
ATOM 1772 O O . ARG A 1 226 ? 6.131 11.868 -17.160 1.00 74.00 226 ARG A O 1
ATOM 1779 N N . GLN A 1 227 ? 4.860 10.054 -17.555 1.00 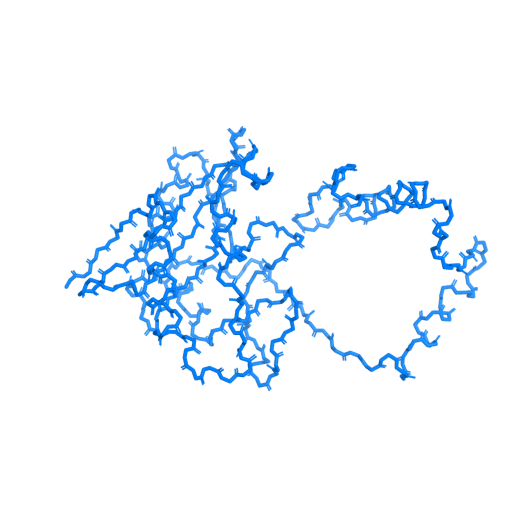68.12 227 GLN A N 1
ATOM 1780 C CA . GLN A 1 227 ? 5.550 9.133 -16.642 1.00 68.12 227 GLN A CA 1
ATOM 1781 C C . GLN A 1 227 ? 6.784 8.482 -17.277 1.0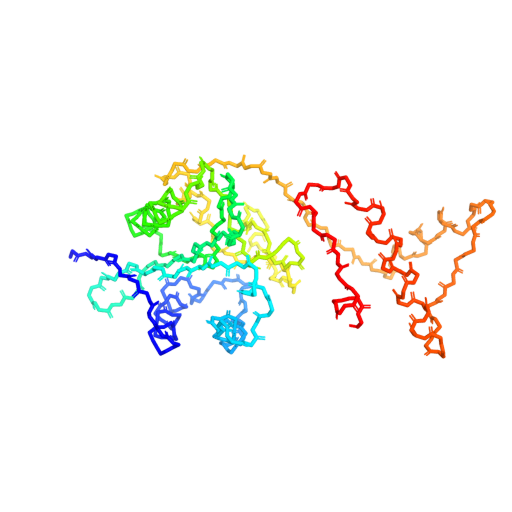0 68.12 227 GLN A C 1
ATOM 1783 O O . GLN A 1 227 ? 7.689 8.090 -16.558 1.00 68.12 227 GLN A O 1
ATOM 1788 N N . GLY A 1 228 ? 6.815 8.351 -18.607 1.00 63.88 228 GLY A N 1
ATOM 1789 C CA . GLY A 1 228 ? 7.967 7.826 -19.351 1.00 63.88 228 GLY A CA 1
ATOM 1790 C C . GLY A 1 228 ? 9.042 8.865 -19.698 1.00 63.88 228 GLY A C 1
ATOM 1791 O O . GLY A 1 228 ? 9.846 8.598 -20.586 1.00 63.88 228 GLY A O 1
ATOM 1792 N N . ARG A 1 229 ? 9.006 10.053 -19.083 1.00 58.56 229 ARG A N 1
ATOM 1793 C CA . ARG A 1 229 ? 10.009 11.117 -19.246 1.00 58.56 229 ARG A CA 1
ATOM 1794 C C . ARG A 1 229 ? 10.900 11.203 -18.026 1.00 58.56 229 ARG A C 1
ATOM 1796 O O . ARG A 1 229 ? 10.352 11.046 -16.915 1.00 58.56 229 ARG A O 1
#

Foldseek 3Di:
DKDKDWDDALVSVLQQVVLLCVQFVVPQPQDDDDDPCVVSVCVPCVPHVLNVFKDKIKMFIDDPRYTAWMKIKMDGPVADLEIEIEPTTHHLDLPRLLRRVVVNVVVCVVRNHNYYDFHDPSAPVAETDADQDDSVHHDDHRYHYGDNSVVVSCVSSVDDDPDDDDDDDDDCVPCVCVVCVVQPPDPPGDDDDDDPVPNLVSLVVVLVCVCVVCVPPPRDDRDDPVRSD

pLDDT: mean 89.1, std 8.44, range [57.06, 98.69]

Sequence (229 aa):
MGSVREIRDKNELARALGDLRAAVYQGLPGWHEPPEFLELDRFDLKHEPFWENHEGVTFAFEENGRATARVTAFCAKAGSELGRFGLFDSVDDPEPARAVLGAAAAWLAARGCRRMEGPYFFSMHEEVGLLTDGFDTPSSIYMPYNPPHYGALLEHAGLSVSRSFRAFRYDLDTCYDAAVAGGRDRPGVTVRGFDLAREKEESESLLEVYNSAFADNWGFAPLTPRQGR

Secondary structure (DSSP, 8-state):
--EEEEE-SHHHHHHHHHHHIIIIITT-TT--PPPHHHHHTTT-TTT-THHHHEEEEEEEEEETTEEEEEEEEEEETT--SEEEEEEEEE-S-HHHHHHHHHHHHHHHHTTT--EEEEEESSSTTS-BS---S-TTSPP-TTS----TTHHHHHHHTT-------------HHHHHHHHHHHHHTSTT-------GGGHHHHHHHHHHHHHHHTTTSTT--PPPTTTT-

Radius of gyration: 20.35 Å; chains: 1; bounding box: 50×33×61 Å